Protein AF-0000000078835882 (afdb_homodimer)

Structure (mmCIF, N/CA/C/O backbone):
data_AF-0000000078835882-model_v1
#
loop_
_entity.id
_entity.type
_entity.pdbx_description
1 polymer 'Isocitrate dehydrogenase'
#
loop_
_atom_site.group_PDB
_atom_site.id
_atom_site.type_symbol
_atom_site.label_atom_id
_atom_site.label_alt_id
_atom_site.label_comp_id
_atom_site.label_asym_id
_atom_site.label_entity_id
_atom_site.label_seq_id
_atom_site.pdbx_PDB_ins_code
_atom_site.Cartn_x
_atom_site.Cartn_y
_atom_site.Cartn_z
_atom_site.occupancy
_atom_site.B_iso_or_equiv
_atom_site.auth_seq_id
_atom_site.auth_comp_id
_atom_site.auth_asym_id
_atom_site.auth_atom_id
_atom_site.pdbx_PDB_model_num
ATOM 1 N N . MET A 1 1 ? -1.63 -13.203 9.555 1 52.47 1 MET A N 1
ATOM 2 C CA . MET A 1 1 ? -0.764 -12.805 8.445 1 52.47 1 MET A CA 1
ATOM 3 C C . MET A 1 1 ? -0.908 -11.32 8.148 1 52.47 1 MET A C 1
ATOM 5 O O . MET A 1 1 ? -2.008 -10.766 8.227 1 52.47 1 MET A O 1
ATOM 9 N N . THR A 1 2 ? 0.326 -10.633 8.219 1 72.88 2 THR A N 1
ATOM 10 C CA . THR A 1 2 ? 0.411 -9.18 8.234 1 72.88 2 THR A CA 1
ATOM 11 C C . THR A 1 2 ? 0.876 -8.648 6.883 1 72.88 2 THR A C 1
ATOM 13 O O . THR A 1 2 ? 1.414 -9.406 6.066 1 72.88 2 THR A O 1
ATOM 16 N N . LEU A 1 3 ? 0.416 -7.598 6.473 1 88.12 3 LEU A N 1
ATOM 17 C CA . LEU A 1 3 ? 1.02 -6.875 5.359 1 88.12 3 LEU A CA 1
ATOM 18 C C . LEU A 1 3 ? 2.541 -6.895 5.457 1 88.12 3 LEU A C 1
ATOM 20 O O . LEU A 1 3 ? 3.098 -6.742 6.547 1 88.12 3 LEU A O 1
ATOM 24 N N . GLY A 1 4 ? 3.229 -7.312 4.379 1 93.12 4 GLY A N 1
ATOM 25 C CA . GLY A 1 4 ? 4.684 -7.273 4.344 1 93.12 4 GLY A CA 1
ATOM 26 C C . GLY A 1 4 ? 5.238 -5.871 4.203 1 93.12 4 GLY A C 1
ATOM 27 O O . GLY A 1 4 ? 5.477 -5.188 5.203 1 93.12 4 GLY A O 1
ATOM 28 N N . TYR A 1 5 ? 5.449 -5.43 2.99 1 95.06 5 TYR A N 1
ATOM 29 C CA . TYR A 1 5 ? 5.91 -4.078 2.686 1 95.06 5 TYR A CA 1
ATOM 30 C C . TYR A 1 5 ? 5.203 -3.527 1.452 1 95.06 5 TYR A C 1
ATOM 32 O O . TYR A 1 5 ? 4.547 -4.273 0.723 1 95.06 5 TYR A O 1
ATOM 40 N N . VAL A 1 6 ? 5.293 -2.205 1.328 1 97.69 6 VAL A N 1
ATOM 41 C CA . VAL A 1 6 ? 4.75 -1.49 0.178 1 97.69 6 VAL A CA 1
ATOM 42 C C . VAL A 1 6 ? 5.871 -0.742 -0.541 1 97.69 6 VAL A C 1
ATOM 44 O O . VAL A 1 6 ? 6.824 -0.285 0.091 1 97.69 6 VAL A O 1
ATOM 47 N N . THR A 1 7 ? 5.715 -0.656 -1.825 1 98.31 7 THR A N 1
ATOM 48 C CA . THR A 1 7 ? 6.621 0.241 -2.537 1 98.31 7 THR A CA 1
ATOM 49 C C . THR A 1 7 ? 5.844 1.36 -3.223 1 98.31 7 THR A C 1
ATOM 51 O O . THR A 1 7 ? 4.684 1.177 -3.604 1 98.31 7 THR A O 1
ATOM 54 N N . LEU A 1 8 ? 6.441 2.467 -3.35 1 98.75 8 LEU A N 1
ATOM 55 C CA . LEU A 1 8 ? 6 3.588 -4.172 1 98.75 8 LEU A CA 1
ATOM 56 C C . LEU A 1 8 ? 7.082 3.99 -5.168 1 98.75 8 LEU A C 1
ATOM 58 O O . LEU A 1 8 ? 8.258 4.059 -4.816 1 98.75 8 LEU A O 1
ATOM 62 N N . GLY A 1 9 ? 6.621 4.246 -6.383 1 98.56 9 GLY A N 1
ATOM 63 C CA . GLY A 1 9 ? 7.555 4.684 -7.402 1 98.56 9 GLY A CA 1
ATOM 64 C C . GLY A 1 9 ? 7.969 6.137 -7.25 1 98.56 9 GLY A C 1
ATOM 65 O O . GLY A 1 9 ? 7.148 6.988 -6.902 1 98.56 9 GLY A O 1
ATOM 66 N N . ALA A 1 10 ? 9.203 6.426 -7.527 1 98.44 10 ALA A N 1
ATOM 67 C CA . ALA A 1 10 ? 9.75 7.777 -7.562 1 98.44 10 ALA A CA 1
ATOM 68 C C . ALA A 1 10 ? 10.711 7.949 -8.734 1 98.44 10 ALA A C 1
ATOM 70 O O . ALA A 1 10 ? 11.258 6.969 -9.242 1 98.44 10 ALA A O 1
ATOM 71 N N . HIS A 1 11 ? 10.891 9.203 -9.156 1 97.88 11 HIS A N 1
ATOM 72 C CA . HIS A 1 11 ? 11.859 9.484 -10.211 1 97.88 11 HIS A CA 1
ATOM 73 C C . HIS A 1 11 ? 13.281 9.203 -9.742 1 97.88 11 HIS A C 1
ATOM 75 O O . HIS A 1 11 ? 14.086 8.633 -10.484 1 97.88 11 HIS A O 1
ATOM 81 N N . ASP A 1 12 ? 13.586 9.633 -8.578 1 97.75 12 ASP A N 1
ATOM 82 C CA . ASP A 1 12 ? 14.852 9.422 -7.879 1 97.75 12 ASP A CA 1
ATOM 83 C C . ASP A 1 12 ? 14.625 9.195 -6.387 1 97.75 12 ASP A C 1
ATOM 85 O O . ASP A 1 12 ? 14.219 10.117 -5.672 1 97.75 12 ASP A O 1
ATOM 89 N N . PRO A 1 13 ? 14.953 7.988 -5.906 1 98.12 13 PRO A N 1
ATOM 90 C CA . PRO A 1 13 ? 14.68 7.68 -4.5 1 98.12 13 PRO A CA 1
ATOM 91 C C . PRO A 1 13 ? 15.406 8.617 -3.537 1 98.12 13 PRO A C 1
ATOM 93 O O . PRO A 1 13 ? 14.852 9 -2.506 1 98.12 13 PRO A O 1
ATOM 96 N N . GLU A 1 14 ? 16.562 8.992 -3.84 1 97.88 14 GLU A N 1
ATOM 97 C CA . GLU A 1 14 ? 17.312 9.891 -2.951 1 97.88 14 GLU A CA 1
ATOM 98 C C . GLU A 1 14 ? 16.703 11.289 -2.953 1 97.88 14 GLU A C 1
ATOM 100 O O . GLU A 1 14 ? 16.594 11.93 -1.903 1 97.88 14 GLU A O 1
ATOM 105 N N . GLU A 1 15 ? 16.328 11.742 -4.105 1 98 15 GLU A N 1
ATOM 106 C CA . GLU A 1 15 ? 15.656 13.039 -4.164 1 98 15 GLU A CA 1
ATOM 107 C C . GLU A 1 15 ? 14.336 13.016 -3.41 1 98 15 GLU A C 1
ATOM 109 O O . GLU A 1 15 ? 13.945 14.008 -2.793 1 98 15 GLU A O 1
ATOM 114 N N . ALA A 1 16 ? 13.68 11.891 -3.477 1 98.5 16 ALA A N 1
ATOM 115 C CA . ALA A 1 16 ? 12.383 11.727 -2.834 1 98.5 16 ALA A CA 1
ATOM 116 C C . ALA A 1 16 ? 12.5 11.852 -1.318 1 98.5 16 ALA A C 1
ATOM 118 O O . ALA A 1 16 ? 11.508 12.117 -0.632 1 98.5 16 ALA A O 1
ATOM 119 N N . THR A 1 17 ? 13.664 11.688 -0.735 1 98.5 17 THR A N 1
ATOM 120 C CA . THR A 1 17 ? 13.844 11.75 0.711 1 98.5 17 THR A CA 1
ATOM 121 C C . THR A 1 17 ? 13.547 13.156 1.229 1 98.5 17 THR A C 1
ATOM 123 O O . THR A 1 17 ? 13.203 13.336 2.4 1 98.5 17 THR A O 1
ATOM 126 N N . LYS A 1 18 ? 13.68 14.164 0.363 1 98.62 18 LYS A N 1
ATOM 127 C CA . LYS A 1 18 ? 13.359 15.539 0.751 1 98.62 18 LYS A CA 1
ATOM 128 C C . LYS A 1 18 ? 11.914 15.641 1.244 1 98.62 18 LYS A C 1
ATOM 130 O O . LYS A 1 18 ? 11.625 16.406 2.172 1 98.62 18 LYS A O 1
ATOM 135 N N . PHE A 1 19 ? 11.086 14.898 0.66 1 98.88 19 PHE A N 1
ATOM 136 C CA . PHE A 1 19 ? 9.68 14.852 1.053 1 98.88 19 PHE A CA 1
ATOM 137 C C . PHE A 1 19 ? 9.469 13.844 2.174 1 98.88 19 PHE A C 1
ATOM 139 O O . PHE A 1 19 ? 8.844 14.156 3.191 1 98.88 19 PHE A O 1
ATOM 146 N N . PHE A 1 20 ? 9.984 12.633 2.062 1 98.81 20 PHE A N 1
ATOM 147 C CA . PHE A 1 20 ? 9.594 11.516 2.914 1 98.81 20 PHE A CA 1
ATOM 148 C C . PHE A 1 20 ? 10.266 11.617 4.281 1 98.81 20 PHE A C 1
ATOM 150 O O . PHE A 1 20 ? 9.68 11.242 5.297 1 98.81 20 PHE A O 1
ATOM 157 N N . ASP A 1 21 ? 11.508 12.141 4.324 1 98.62 21 ASP A N 1
ATOM 158 C CA . ASP A 1 21 ? 12.219 12.195 5.602 1 98.62 21 ASP A CA 1
ATOM 159 C C . ASP A 1 21 ? 11.445 13.031 6.621 1 98.62 21 ASP A C 1
ATOM 161 O O . ASP A 1 21 ? 11.117 12.547 7.707 1 98.62 21 ASP A O 1
ATOM 165 N N . PRO A 1 22 ? 11.125 14.258 6.289 1 98.81 22 PRO A N 1
ATOM 166 C CA . PRO A 1 22 ? 10.406 15.039 7.301 1 98.81 22 PRO A CA 1
ATOM 167 C C . PRO A 1 22 ? 8.977 14.539 7.52 1 98.81 22 PRO A C 1
ATOM 169 O O . PRO A 1 22 ? 8.477 14.562 8.648 1 98.81 22 PRO A O 1
ATOM 172 N N . THR A 1 23 ? 8.266 14.156 6.461 1 98.62 23 THR A N 1
ATOM 173 C CA . THR A 1 23 ? 6.875 13.742 6.551 1 98.62 23 THR A CA 1
ATOM 174 C C . THR A 1 23 ? 6.738 12.492 7.414 1 98.62 23 THR A C 1
ATOM 176 O O . THR A 1 23 ? 5.98 12.484 8.391 1 98.62 23 THR A O 1
ATOM 179 N N . LEU A 1 24 ? 7.5 11.461 7.105 1 98.25 24 LEU A N 1
ATOM 180 C CA . LEU A 1 24 ? 7.414 10.203 7.844 1 98.25 24 LEU A CA 1
ATOM 181 C C . LEU A 1 24 ? 8.172 10.297 9.164 1 98.25 24 LEU A C 1
ATOM 183 O O . LEU A 1 24 ? 7.848 9.586 10.125 1 98.25 24 LEU A O 1
ATOM 187 N N . GLY A 1 25 ? 9.188 11.133 9.164 1 97.81 25 GLY A N 1
ATOM 188 C CA . GLY A 1 25 ? 9.836 11.422 10.438 1 97.81 25 GLY A CA 1
ATOM 189 C C . GLY A 1 25 ? 8.867 11.906 11.5 1 97.81 25 GLY A C 1
ATOM 190 O O . GLY A 1 25 ? 8.969 11.508 12.664 1 97.81 25 GLY A O 1
ATOM 191 N N . ALA A 1 26 ? 7.977 12.758 11.102 1 97.88 26 ALA A N 1
ATOM 192 C CA . ALA A 1 26 ? 6.961 13.281 12.016 1 97.88 26 ALA A CA 1
ATOM 193 C C . ALA A 1 26 ? 6.086 12.156 12.562 1 97.88 26 ALA A C 1
ATOM 195 O O . ALA A 1 26 ? 5.484 12.297 13.633 1 97.88 26 ALA A O 1
ATOM 196 N N . LEU A 1 27 ? 6.059 11.086 11.875 1 97.12 27 LEU A N 1
ATOM 197 C CA . LEU A 1 27 ? 5.238 9.953 12.273 1 97.12 27 LEU A CA 1
ATOM 198 C C . LEU A 1 27 ? 6.078 8.898 12.984 1 97.12 27 LEU A C 1
ATOM 200 O O . LEU A 1 27 ? 5.582 7.816 13.305 1 97.12 27 LEU A O 1
ATOM 204 N N . GLY A 1 28 ? 7.352 9.117 13.117 1 96.19 28 GLY A N 1
ATOM 205 C CA . GLY A 1 28 ? 8.211 8.227 13.883 1 96.19 28 GLY A CA 1
ATOM 206 C C . GLY A 1 28 ? 8.938 7.211 13.031 1 96.19 28 GLY A C 1
ATOM 207 O O . GLY A 1 28 ? 9.375 6.168 13.523 1 96.19 28 GLY A O 1
ATOM 208 N N . TYR A 1 29 ? 9.031 7.473 11.742 1 97.12 29 TYR A N 1
ATOM 209 C CA . TYR A 1 29 ? 9.711 6.562 10.828 1 97.12 29 TYR A CA 1
ATOM 210 C C . TYR A 1 29 ? 11.117 7.051 10.523 1 97.12 29 TYR A C 1
ATOM 212 O O . TYR A 1 29 ? 11.391 8.25 10.578 1 97.12 29 TYR A O 1
ATOM 220 N N . GLU A 1 30 ? 11.914 6.055 10.18 1 96.81 30 GLU A N 1
ATOM 221 C CA . GLU A 1 30 ? 13.297 6.352 9.82 1 96.81 30 GLU A CA 1
ATOM 222 C C . GLU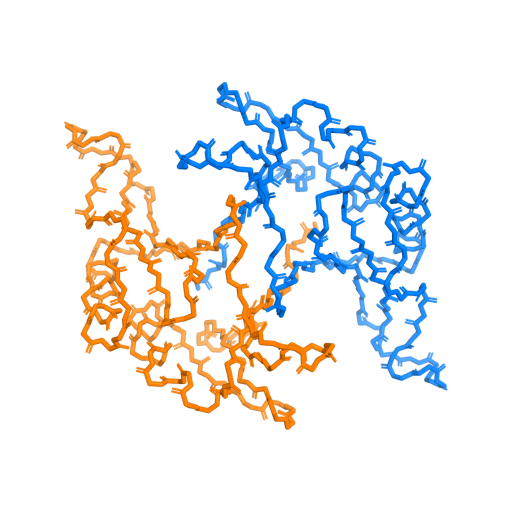 A 1 30 ? 13.688 5.668 8.516 1 96.81 30 GLU A C 1
ATOM 224 O O . GLU A 1 30 ? 13.164 4.602 8.188 1 96.81 30 GLU A O 1
ATOM 229 N N . ALA A 1 31 ? 14.656 6.262 7.855 1 97.25 31 ALA A N 1
ATOM 230 C CA . ALA A 1 31 ? 15.102 5.758 6.562 1 97.25 31 ALA A CA 1
ATOM 231 C C . ALA A 1 31 ? 16.281 4.793 6.73 1 97.25 31 ALA A C 1
ATOM 233 O O . ALA A 1 31 ? 17.062 4.922 7.668 1 97.25 31 ALA A O 1
ATOM 234 N N . SER A 1 32 ? 16.297 3.867 5.875 1 97 32 SER A N 1
ATOM 235 C CA . SER A 1 32 ? 17.453 3 5.676 1 97 32 SER A CA 1
ATOM 236 C C . SER A 1 32 ? 17.719 2.75 4.195 1 97 32 SER A C 1
ATOM 238 O O . SER A 1 32 ? 16.875 3.076 3.352 1 97 32 SER A O 1
ATOM 240 N N . ARG A 1 33 ? 18.953 2.303 3.869 1 95.69 33 ARG A N 1
ATOM 241 C CA . ARG A 1 33 ? 19.344 1.977 2.502 1 95.69 33 ARG A CA 1
ATOM 242 C C . ARG A 1 33 ? 19.938 0.573 2.42 1 95.69 33 ARG A C 1
ATOM 244 O O . ARG A 1 33 ? 21.125 0.41 2.148 1 95.69 33 ARG A O 1
ATOM 251 N N . PRO A 1 34 ? 19.062 -0.366 2.492 1 89.19 34 PRO A N 1
ATOM 252 C CA . PRO A 1 34 ? 19.594 -1.729 2.516 1 89.19 34 PRO A CA 1
ATOM 253 C C . PRO A 1 34 ? 20.047 -2.207 1.138 1 89.19 34 PRO A C 1
ATOM 255 O O . PRO A 1 34 ? 20.828 -3.16 1.037 1 89.19 34 PRO A O 1
ATOM 258 N N . PHE A 1 35 ? 19.547 -1.642 0.009 1 86.12 35 PHE A N 1
ATOM 259 C CA . PHE A 1 35 ? 19.906 -1.968 -1.368 1 86.12 35 PHE A CA 1
ATOM 260 C C . PHE A 1 35 ? 20.172 -0.701 -2.174 1 86.12 35 PHE A C 1
ATOM 262 O O . PHE A 1 35 ? 19.578 0.345 -1.91 1 86.12 35 PHE A O 1
ATOM 269 N N . PRO A 1 36 ? 21.031 -0.92 -3.078 1 91.44 36 PRO A N 1
ATOM 270 C CA . PRO A 1 36 ? 21.25 0.252 -3.93 1 91.44 36 PRO A CA 1
ATOM 271 C C . PRO A 1 36 ? 19.984 0.69 -4.668 1 91.44 36 PRO A C 1
ATOM 273 O O . PRO A 1 36 ? 19.219 -0.153 -5.125 1 91.44 36 PRO A O 1
ATOM 276 N N . GLY A 1 37 ? 19.75 1.952 -4.691 1 94.75 37 GLY A N 1
ATOM 277 C CA . GLY A 1 37 ? 18.656 2.5 -5.492 1 94.75 37 GLY A CA 1
ATOM 278 C C . GLY A 1 37 ? 17.328 2.541 -4.758 1 94.75 37 GLY A C 1
ATOM 279 O O . GLY A 1 37 ? 16.328 2.979 -5.312 1 94.75 37 GLY A O 1
ATOM 280 N N . TRP A 1 38 ? 17.422 2.049 -3.516 1 96.69 38 TRP A N 1
ATOM 281 C CA . TRP A 1 38 ? 16.188 2.037 -2.723 1 96.69 38 TRP A CA 1
ATOM 282 C C . TRP A 1 38 ? 16.375 2.834 -1.435 1 96.69 38 TRP A C 1
ATOM 284 O O . TRP A 1 38 ? 17.453 2.838 -0.843 1 96.69 38 TRP A O 1
ATOM 294 N N . VAL A 1 39 ? 15.352 3.52 -1.07 1 98.31 39 VAL A N 1
ATOM 295 C CA . VAL A 1 39 ? 15.219 4.043 0.286 1 98.31 39 VAL A CA 1
ATOM 296 C C . VAL A 1 39 ? 14.031 3.385 0.983 1 98.31 39 VAL A C 1
ATOM 298 O O . VAL A 1 39 ? 12.914 3.408 0.469 1 98.31 39 VAL A O 1
ATOM 301 N N . MET A 1 40 ? 14.344 2.773 2.105 1 97.69 40 MET A N 1
ATOM 302 C CA . MET A 1 40 ? 13.289 2.088 2.85 1 97.69 40 MET A CA 1
ATOM 303 C C . MET A 1 40 ? 12.961 2.832 4.141 1 97.69 40 MET A C 1
ATOM 305 O O . MET A 1 40 ? 13.852 3.402 4.773 1 97.69 40 MET A O 1
ATOM 309 N N . TYR A 1 41 ? 11.695 2.805 4.531 1 97.75 41 TYR A N 1
ATOM 310 C CA . TYR A 1 41 ? 11.258 3.463 5.754 1 97.75 41 TYR A CA 1
ATOM 311 C C . TYR A 1 41 ? 10.578 2.473 6.691 1 97.75 41 TYR A C 1
ATOM 313 O O . TYR A 1 41 ? 9.82 1.609 6.25 1 97.75 41 TYR A O 1
ATOM 321 N N . GLY A 1 42 ? 10.898 2.527 7.957 1 96.38 42 GLY A N 1
ATOM 322 C CA . GLY A 1 42 ? 10.219 1.789 9.008 1 96.38 42 GLY A CA 1
ATOM 323 C C . GLY A 1 42 ? 10.211 2.52 10.344 1 96.38 42 GLY A C 1
ATOM 324 O O . GLY A 1 42 ? 10.953 3.482 10.531 1 96.38 42 GLY A O 1
ATOM 325 N N . PRO A 1 43 ? 9.219 2.057 11.18 1 94.31 43 PRO A N 1
ATOM 326 C CA . PRO A 1 43 ? 9.312 2.619 12.523 1 94.31 43 PRO A CA 1
ATOM 327 C C . PRO A 1 43 ? 10.68 2.402 13.164 1 94.31 43 PRO A C 1
ATOM 329 O O . PRO A 1 43 ? 11.359 1.424 12.852 1 94.31 43 PRO A O 1
ATOM 332 N N . LYS A 1 44 ? 11.008 3.348 14.008 1 88.19 44 LYS A N 1
ATOM 333 C CA . LYS A 1 44 ? 12.312 3.252 14.664 1 88.19 44 LYS A CA 1
ATOM 334 C C . LYS A 1 44 ? 12.484 1.896 15.344 1 88.19 44 LYS A C 1
ATOM 336 O O . LYS A 1 44 ? 11.625 1.467 16.109 1 88.19 44 LYS A O 1
ATOM 341 N N . GLY A 1 45 ? 13.562 1.249 15.039 1 86.62 45 GLY A N 1
ATOM 342 C CA . GLY A 1 45 ? 13.922 -0.012 15.664 1 86.62 45 GLY A CA 1
ATOM 343 C C . GLY A 1 45 ? 13.148 -1.194 15.117 1 86.62 45 GLY A C 1
ATOM 344 O O . GLY A 1 45 ? 13.211 -2.295 15.672 1 86.62 45 GLY A O 1
ATOM 345 N N . LYS A 1 46 ? 12.359 -1.03 14.086 1 90.62 46 LYS A N 1
ATOM 346 C CA . LYS A 1 46 ? 11.555 -2.094 13.492 1 90.62 46 LYS A CA 1
ATOM 347 C C . LYS A 1 46 ? 11.898 -2.281 12.016 1 90.62 46 LYS A C 1
ATOM 349 O O . LYS A 1 46 ? 12.68 -1.511 11.453 1 90.62 46 LYS A O 1
ATOM 354 N N . ASP A 1 47 ? 11.391 -3.322 11.461 1 88.62 47 ASP A N 1
ATOM 355 C CA . ASP A 1 47 ? 11.625 -3.6 10.047 1 88.62 47 ASP A CA 1
ATOM 356 C C . ASP A 1 47 ? 11.016 -2.506 9.172 1 88.62 47 ASP A C 1
ATOM 358 O O . ASP A 1 47 ? 9.953 -1.971 9.477 1 88.62 47 ASP A O 1
ATOM 362 N N . ALA A 1 48 ? 11.711 -2.268 8.078 1 92.62 48 ALA A N 1
ATOM 363 C CA . ALA A 1 48 ? 11.172 -1.328 7.094 1 92.62 48 ALA A CA 1
ATOM 364 C C . ALA A 1 48 ? 9.914 -1.883 6.434 1 92.62 48 ALA A C 1
ATOM 366 O O . ALA A 1 48 ? 9.828 -3.082 6.152 1 92.62 48 ALA A O 1
ATOM 367 N N . ILE A 1 49 ? 9 -0.909 6.074 1 94.75 49 ILE A N 1
ATOM 368 C CA . ILE A 1 49 ? 7.715 -1.382 5.562 1 94.75 49 ILE A CA 1
ATOM 369 C C . ILE A 1 49 ? 7.344 -0.601 4.305 1 94.75 49 ILE A C 1
ATOM 371 O O . ILE A 1 49 ? 6.352 -0.917 3.643 1 94.75 49 ILE A O 1
ATOM 375 N N . LEU A 1 50 ? 8.008 0.404 4.023 1 97.44 50 LEU A N 1
ATOM 376 C CA . LEU A 1 50 ? 7.789 1.19 2.814 1 97.44 50 LEU A CA 1
ATOM 377 C C . LEU A 1 50 ? 9.094 1.376 2.043 1 97.44 50 LEU A C 1
ATOM 379 O O . LEU A 1 50 ? 10.094 1.83 2.604 1 97.44 50 LEU A O 1
ATOM 383 N N . GLY A 1 51 ? 9.031 1.034 0.813 1 97.88 51 GLY A N 1
ATOM 384 C CA . GLY A 1 51 ? 10.172 1.255 -0.07 1 97.88 51 GLY A CA 1
ATOM 385 C C . GLY A 1 51 ? 9.891 2.281 -1.151 1 97.88 51 GLY A C 1
ATOM 386 O O . GLY A 1 51 ? 8.836 2.252 -1.789 1 97.88 51 GLY A O 1
ATOM 387 N N . ILE A 1 52 ? 10.805 3.191 -1.286 1 98.62 52 ILE A N 1
ATOM 388 C CA . ILE A 1 52 ? 10.805 4.152 -2.383 1 98.62 52 ILE A CA 1
ATOM 389 C C . ILE A 1 52 ? 11.828 3.736 -3.438 1 98.62 52 ILE A C 1
ATOM 391 O O . ILE A 1 52 ? 13 3.531 -3.123 1 98.62 52 ILE A O 1
ATOM 395 N N . CYS A 1 53 ? 11.359 3.639 -4.672 1 98.12 53 CYS A N 1
ATOM 396 C CA . CYS A 1 53 ? 12.227 3.098 -5.711 1 98.12 53 CYS A CA 1
ATOM 397 C C . CYS A 1 53 ? 11.836 3.627 -7.086 1 98.12 53 CYS A C 1
ATOM 399 O O . CYS A 1 53 ? 10.773 4.246 -7.234 1 98.12 53 CYS A O 1
ATOM 401 N N . LYS A 1 54 ? 12.758 3.416 -8.047 1 97.81 54 LYS A N 1
ATOM 402 C CA . LYS A 1 54 ? 12.359 3.607 -9.438 1 97.81 54 LYS A CA 1
ATOM 403 C C . LYS A 1 54 ? 11.5 2.449 -9.93 1 97.81 54 LYS A C 1
ATOM 405 O O . LYS A 1 54 ? 11.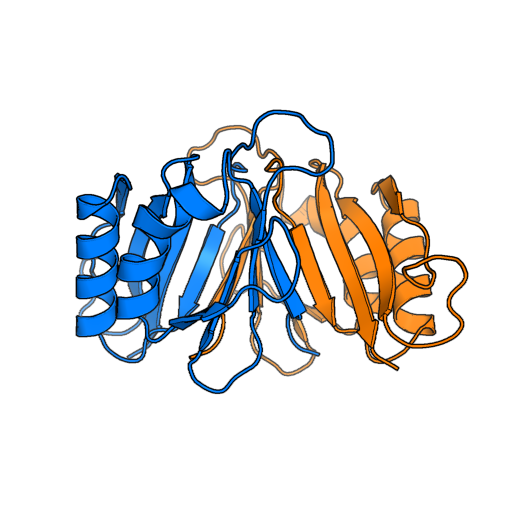703 1.301 -9.531 1 97.81 54 LYS A O 1
ATOM 410 N N . PRO A 1 55 ? 10.539 2.781 -10.883 1 98.19 55 PRO A N 1
ATOM 411 C CA . PRO A 1 55 ? 9.75 1.674 -11.43 1 98.19 55 PRO A CA 1
ATOM 412 C C . PRO A 1 55 ? 10.609 0.613 -12.109 1 98.19 55 PRO A C 1
ATOM 414 O O . PRO A 1 55 ? 11.57 0.948 -12.812 1 98.19 55 PRO A O 1
ATOM 417 N N . TYR A 1 56 ? 10.203 -0.589 -11.961 1 95.56 56 TYR A N 1
ATOM 418 C CA . TYR A 1 56 ? 10.969 -1.728 -12.461 1 95.56 56 TYR A CA 1
ATOM 419 C C . TYR A 1 56 ? 11.023 -1.717 -13.984 1 95.56 56 TYR A C 1
ATOM 421 O O . TYR A 1 56 ? 12.023 -2.131 -14.578 1 95.56 56 TYR A O 1
ATOM 429 N N . ASP A 1 57 ? 9.992 -1.171 -14.586 1 96.88 57 ASP A N 1
ATOM 430 C CA . ASP A 1 57 ? 9.883 -1.258 -16.031 1 96.88 57 ASP A CA 1
ATOM 431 C C . ASP A 1 57 ? 10.609 -0.099 -16.719 1 96.88 57 ASP A C 1
ATOM 433 O O . ASP A 1 57 ? 10.586 0.027 -17.938 1 96.88 57 ASP A O 1
ATOM 437 N N . GLY A 1 58 ? 11.18 0.752 -15.953 1 97.25 58 GLY A N 1
ATOM 438 C CA . GLY A 1 58 ? 12 1.835 -16.469 1 97.25 58 GLY A CA 1
ATOM 439 C C . GLY A 1 58 ? 11.195 3.037 -16.922 1 97.25 58 GLY A C 1
ATOM 440 O O . GLY A 1 58 ? 11.758 4.059 -17.328 1 97.25 58 GLY A O 1
ATOM 441 N N . LYS A 1 59 ? 9.867 2.928 -16.891 1 98.31 59 LYS A N 1
ATOM 442 C CA . LYS A 1 59 ? 9.008 4.051 -17.266 1 98.31 59 LYS A CA 1
ATOM 443 C C . LYS A 1 59 ? 8.82 5.008 -16.094 1 98.31 59 LYS A C 1
ATOM 445 O O . LYS A 1 59 ? 9.281 4.738 -14.977 1 98.31 59 LYS A O 1
ATOM 450 N N . GLU A 1 60 ? 8.195 6.152 -16.312 1 98.44 60 GLU A N 1
ATOM 451 C CA . GLU A 1 60 ? 8.016 7.176 -15.281 1 98.44 60 GLU A CA 1
ATOM 452 C C . GLU A 1 60 ? 7.137 6.668 -14.148 1 98.44 60 GLU A C 1
ATOM 454 O O . GLU A 1 60 ? 6.16 5.949 -14.383 1 98.44 60 GLU A O 1
ATOM 459 N N . PRO A 1 61 ? 7.504 7.051 -12.93 1 98.69 61 PRO A N 1
ATOM 460 C CA . PRO A 1 61 ? 6.598 6.742 -11.82 1 98.69 61 PRO A CA 1
ATOM 461 C C . PRO A 1 61 ? 5.258 7.465 -11.93 1 98.69 61 PRO A C 1
ATOM 463 O O . PRO A 1 61 ? 5.191 8.555 -12.5 1 98.69 61 PRO A O 1
ATOM 466 N N . ARG A 1 62 ? 4.266 6.832 -11.398 1 98.44 62 ARG A N 1
ATOM 467 C CA . ARG A 1 62 ? 2.941 7.445 -11.414 1 98.44 62 ARG A CA 1
ATOM 468 C C . ARG A 1 62 ? 2.088 6.926 -10.258 1 98.44 62 ARG A C 1
ATOM 470 O O . ARG A 1 62 ? 2.17 5.75 -9.898 1 98.44 62 ARG A O 1
ATOM 477 N N . ALA A 1 63 ? 1.278 7.836 -9.797 1 98.62 63 ALA A N 1
ATOM 478 C CA . ALA A 1 63 ? 0.318 7.449 -8.766 1 98.62 63 ALA A CA 1
ATOM 479 C C . ALA A 1 63 ? -0.808 6.605 -9.359 1 98.62 63 ALA A C 1
ATOM 481 O O . ALA A 1 63 ? -1.222 6.824 -10.5 1 98.62 63 ALA A O 1
ATOM 482 N N . GLY A 1 64 ? -1.232 5.613 -8.555 1 98.62 64 GLY A N 1
ATOM 483 C CA . GLY A 1 64 ? -2.48 4.957 -8.906 1 98.62 64 GLY A CA 1
ATOM 484 C C . GLY A 1 64 ? -3.707 5.785 -8.57 1 98.62 64 GLY A C 1
ATOM 485 O O . GLY A 1 64 ? -3.637 6.703 -7.75 1 98.62 64 GLY A O 1
ATOM 486 N N . ASN A 1 65 ? -4.836 5.465 -9.242 1 98.75 65 ASN A N 1
ATOM 487 C CA . ASN A 1 65 ? -6.098 6.102 -8.891 1 98.75 65 ASN A CA 1
ATOM 488 C C . ASN A 1 65 ? -6.992 5.172 -8.078 1 98.75 65 ASN A C 1
ATOM 490 O O . ASN A 1 65 ? -7.395 4.113 -8.555 1 98.75 65 ASN A O 1
ATOM 494 N N . GLY A 1 66 ? -7.332 5.594 -6.898 1 98.5 66 GLY A N 1
ATOM 495 C CA . GLY A 1 66 ? -8 4.746 -5.926 1 98.5 66 GLY A CA 1
ATOM 496 C C . GLY A 1 66 ? -7.051 4.121 -4.922 1 98.5 66 GLY A C 1
ATOM 497 O O . GLY A 1 66 ? -7.484 3.475 -3.965 1 98.5 66 GLY A O 1
ATOM 498 N N . ASN A 1 67 ? -5.727 4.316 -5.148 1 98.81 67 ASN A N 1
ATOM 499 C CA . ASN A 1 67 ? -4.695 3.773 -4.273 1 98.81 67 ASN A CA 1
ATOM 500 C C . ASN A 1 67 ? -4.316 4.758 -3.172 1 98.81 67 ASN A C 1
ATOM 502 O O . ASN A 1 67 ? -4.199 5.961 -3.422 1 98.81 67 ASN A O 1
ATOM 506 N N . MET A 1 68 ? -4.164 4.238 -2.01 1 98.62 68 MET A N 1
ATOM 507 C CA . MET A 1 68 ? -3.764 5.051 -0.866 1 98.62 68 MET A CA 1
ATOM 508 C C . MET A 1 68 ? -3.033 4.207 0.173 1 98.62 68 MET A C 1
ATOM 510 O O . MET A 1 68 ? -3.428 3.072 0.445 1 98.62 68 MET A O 1
ATOM 514 N N . LEU A 1 69 ? -2.014 4.754 0.715 1 98.12 69 LEU A N 1
ATOM 515 C CA . LEU A 1 69 ? -1.291 4.172 1.841 1 98.12 69 LEU A CA 1
ATOM 516 C C . LEU A 1 69 ? -1.534 4.973 3.115 1 98.12 69 LEU A C 1
ATOM 518 O O . LEU A 1 69 ? -1.393 6.199 3.121 1 98.12 69 LEU A O 1
ATOM 522 N N . SER A 1 70 ? -1.853 4.293 4.188 1 97.5 70 SER A N 1
ATOM 523 C CA . SER A 1 70 ? -2.158 5.02 5.41 1 97.5 70 SER A CA 1
ATOM 524 C C . SER A 1 70 ? -1.221 4.617 6.543 1 97.5 70 SER A C 1
ATOM 526 O O . SER A 1 70 ? -0.815 3.457 6.641 1 97.5 70 SER A O 1
ATOM 528 N N . PHE A 1 71 ? -0.971 5.531 7.406 1 97.19 71 PHE A N 1
ATOM 529 C CA . PHE A 1 71 ? -0.147 5.336 8.594 1 97.19 71 PHE A CA 1
ATOM 530 C C . PHE A 1 71 ? -0.948 5.621 9.859 1 97.19 71 PHE A C 1
ATOM 532 O O . PHE A 1 71 ? -1.568 6.68 9.984 1 97.19 71 PHE A O 1
ATOM 539 N N . LEU A 1 72 ? -0.91 4.641 10.758 1 96.25 72 LEU A N 1
ATOM 540 C CA . LEU A 1 72 ? -1.546 4.863 12.055 1 96.25 72 LEU A CA 1
ATOM 541 C C . LEU A 1 72 ? -0.669 5.73 12.945 1 96.25 72 LEU A C 1
ATOM 543 O O . LEU A 1 72 ? 0.466 5.363 13.258 1 96.25 72 LEU A O 1
ATOM 547 N N . ALA A 1 73 ? -1.183 6.867 13.336 1 96.94 73 ALA A N 1
ATOM 548 C CA . ALA A 1 73 ? -0.46 7.797 14.195 1 96.94 73 ALA A CA 1
ATOM 549 C C . ALA A 1 73 ? -0.802 7.562 15.664 1 96.94 73 ALA A C 1
ATOM 551 O O . ALA A 1 73 ? -1.805 6.918 15.984 1 96.94 73 ALA A O 1
ATOM 552 N N . SER A 1 74 ? 0.051 8.102 16.594 1 95.94 74 SER A N 1
ATOM 553 C CA . SER A 1 74 ? -0.156 7.93 18.031 1 95.94 74 SER A CA 1
ATOM 554 C C . SER A 1 74 ? -0.823 9.156 18.641 1 95.94 74 SER A C 1
ATOM 556 O O . SER A 1 74 ? -1.23 9.141 19.797 1 95.94 74 SER A O 1
ATOM 558 N N . SER A 1 75 ? -0.915 10.25 17.906 1 97.31 75 SER A N 1
ATOM 559 C CA . SER A 1 75 ? -1.526 11.477 18.422 1 97.31 75 SER A CA 1
ATOM 560 C C . SER A 1 75 ? -1.976 12.383 17.281 1 97.31 75 SER A C 1
ATOM 562 O O . SER A 1 75 ? -1.502 12.25 16.141 1 97.31 75 SER A O 1
ATOM 564 N N . LYS A 1 76 ? -2.869 13.289 17.609 1 98.06 76 LYS A N 1
ATOM 565 C CA . LYS A 1 76 ? -3.311 14.297 16.641 1 98.06 76 LYS A CA 1
ATOM 566 C C . LYS A 1 76 ? -2.16 15.203 16.234 1 98.06 76 LYS A C 1
ATOM 568 O O . LYS A 1 76 ? -2.084 15.641 15.078 1 98.06 76 LYS A O 1
ATOM 573 N N . GLU A 1 77 ? -1.286 15.438 17.141 1 98.25 77 GLU A N 1
ATOM 574 C CA . GLU A 1 77 ? -0.137 16.297 16.891 1 98.25 77 GLU A CA 1
ATOM 575 C C . GLU A 1 77 ? 0.773 15.695 15.812 1 98.25 77 GLU A C 1
ATOM 577 O O . GLU A 1 77 ? 1.307 16.422 14.969 1 98.25 77 GLU A O 1
ATOM 582 N N . GLN A 1 78 ? 0.958 14.422 15.836 1 98 78 GLN A N 1
ATOM 583 C CA . GLN A 1 78 ? 1.764 13.758 14.82 1 98 78 GLN A CA 1
ATOM 584 C C . GLN A 1 78 ? 1.148 13.93 13.43 1 98 78 GLN A C 1
ATOM 586 O O . GLN A 1 78 ? 1.866 14.133 12.445 1 98 78 GLN A O 1
ATOM 591 N N . ILE A 1 79 ? -0.138 13.789 13.398 1 98.56 79 ILE A N 1
ATOM 592 C CA . ILE A 1 79 ? -0.856 13.906 12.133 1 98.56 79 ILE A CA 1
ATOM 593 C C . ILE A 1 79 ? -0.707 15.32 11.578 1 98.56 79 ILE A C 1
ATOM 595 O O . ILE A 1 79 ? -0.406 15.5 10.391 1 98.56 79 ILE A O 1
ATOM 599 N N . GLN A 1 80 ? -0.899 16.266 12.453 1 98.88 80 GLN A N 1
ATOM 600 C CA . GLN A 1 80 ? -0.755 17.672 12.055 1 98.88 80 GLN A CA 1
ATOM 601 C C . GLN A 1 80 ? 0.667 17.969 11.578 1 98.88 80 GLN A C 1
ATOM 603 O O . GLN A 1 80 ? 0.864 18.625 10.562 1 98.88 80 GLN A O 1
ATOM 608 N N . ALA A 1 81 ? 1.612 17.453 12.281 1 98.88 81 ALA A N 1
ATOM 609 C CA . ALA A 1 81 ? 3.016 17.672 11.938 1 98.88 81 ALA A CA 1
ATOM 610 C C . ALA A 1 81 ? 3.357 17.016 10.594 1 98.88 81 ALA A C 1
ATOM 612 O O . ALA A 1 81 ? 4.07 17.609 9.781 1 98.88 81 ALA A O 1
ATOM 613 N N . ALA A 1 82 ? 2.914 15.828 10.398 1 98.75 82 ALA A N 1
ATOM 614 C CA . ALA A 1 82 ? 3.178 15.125 9.148 1 98.75 82 ALA A CA 1
ATOM 615 C C . ALA A 1 82 ? 2.551 15.859 7.965 1 98.75 82 ALA A C 1
ATOM 617 O O . ALA A 1 82 ? 3.182 16.016 6.914 1 98.75 82 ALA A O 1
ATOM 618 N N . HIS A 1 83 ? 1.338 16.25 8.125 1 98.94 83 HIS A N 1
ATOM 619 C CA . HIS A 1 83 ? 0.646 17 7.078 1 98.94 83 HIS A CA 1
ATOM 620 C C . HIS A 1 83 ? 1.383 18.281 6.734 1 98.94 83 HIS A C 1
ATOM 622 O O . HIS A 1 83 ? 1.599 18.594 5.562 1 98.94 83 HIS A O 1
ATOM 628 N N . ALA A 1 84 ? 1.773 19.016 7.734 1 98.94 84 ALA A N 1
ATOM 629 C CA . ALA A 1 84 ? 2.508 20.266 7.531 1 98.94 84 ALA A CA 1
ATOM 630 C C . ALA A 1 84 ? 3.84 20 6.832 1 98.94 84 ALA A C 1
ATOM 632 O O . ALA A 1 84 ? 4.219 20.75 5.918 1 98.94 84 ALA A O 1
ATOM 633 N N . ALA A 1 85 ? 4.535 19.016 7.262 1 98.88 85 ALA A N 1
ATOM 634 C CA . ALA A 1 85 ? 5.809 18.656 6.648 1 98.88 85 ALA A CA 1
ATOM 635 C C . ALA A 1 85 ? 5.629 18.297 5.18 1 98.88 85 ALA A C 1
ATOM 637 O O . ALA A 1 85 ? 6.434 18.688 4.332 1 98.88 85 ALA A O 1
ATOM 638 N N . ALA A 1 86 ? 4.621 17.5 4.902 1 98.81 86 ALA A N 1
ATOM 639 C CA . ALA A 1 86 ? 4.336 17.109 3.527 1 98.81 86 ALA A CA 1
ATOM 640 C C . ALA A 1 86 ? 4.16 18.328 2.629 1 98.81 86 ALA A C 1
ATOM 642 O O . ALA A 1 86 ? 4.766 18.406 1.557 1 98.81 86 ALA A O 1
ATOM 643 N N . LEU A 1 87 ? 3.363 19.266 3.086 1 98.81 87 LEU A N 1
ATOM 644 C CA . LEU A 1 87 ? 3.072 20.438 2.287 1 98.81 87 LEU A CA 1
ATOM 645 C C . LEU A 1 87 ? 4.316 21.312 2.135 1 98.81 87 LEU A C 1
ATOM 647 O O . LEU A 1 87 ? 4.527 21.922 1.084 1 98.81 87 LEU A O 1
ATOM 651 N N . ALA A 1 88 ? 5.074 21.344 3.113 1 98.81 88 ALA A N 1
ATOM 652 C CA . ALA A 1 88 ? 6.266 22.188 3.123 1 98.81 88 ALA A CA 1
ATOM 653 C C . ALA A 1 88 ? 7.359 21.609 2.229 1 98.81 88 ALA A C 1
ATOM 655 O O . ALA A 1 88 ? 8.32 22.297 1.885 1 98.81 88 ALA A O 1
ATOM 656 N N . ASN A 1 89 ? 7.246 20.391 1.858 1 98.69 89 ASN A N 1
ATOM 657 C CA . ASN A 1 89 ? 8.352 19.734 1.177 1 98.69 89 ASN A CA 1
ATOM 658 C C . ASN A 1 89 ? 7.906 19.125 -0.154 1 98.69 89 ASN A C 1
ATOM 660 O O . ASN A 1 89 ? 8.352 18.031 -0.527 1 98.69 89 ASN A O 1
ATOM 664 N N . GLY A 1 90 ? 7.012 19.766 -0.787 1 98.31 90 GLY A N 1
ATOM 665 C CA . GLY A 1 90 ? 6.719 19.453 -2.178 1 98.31 90 GLY A CA 1
ATOM 666 C C . GLY A 1 90 ? 5.449 18.641 -2.352 1 98.31 90 GLY A C 1
ATOM 667 O O . GLY A 1 90 ? 5.035 18.359 -3.48 1 98.31 90 GLY A O 1
ATOM 668 N N . GLY A 1 91 ? 4.805 18.25 -1.242 1 98.75 91 GLY A N 1
ATOM 669 C CA . GLY A 1 91 ? 3.531 17.562 -1.335 1 98.75 91 GLY A CA 1
ATOM 670 C C . GLY A 1 91 ? 2.352 18.5 -1.486 1 98.75 91 GLY A C 1
ATOM 671 O O . GLY A 1 91 ? 2.523 19.719 -1.539 1 98.75 91 GLY A O 1
ATOM 672 N N . THR A 1 92 ? 1.187 17.875 -1.681 1 98.69 92 THR A N 1
ATOM 673 C CA . THR A 1 92 ? -0.038 18.656 -1.809 1 98.69 92 THR A CA 1
ATOM 674 C C . THR A 1 92 ? -1.097 18.172 -0.825 1 98.69 92 THR A C 1
ATOM 676 O O . THR A 1 92 ? -1.105 17 -0.446 1 98.69 92 THR A O 1
ATOM 679 N N . CYS A 1 93 ? -1.984 19.094 -0.436 1 98.75 93 CYS A N 1
ATOM 680 C CA . CYS A 1 93 ? -3.068 18.766 0.484 1 98.75 93 CYS A CA 1
ATOM 681 C C . CYS A 1 93 ? -4.195 18.047 -0.238 1 98.75 93 CYS A C 1
ATOM 683 O O . CYS A 1 93 ? -4.66 18.5 -1.286 1 98.75 93 CYS A O 1
ATOM 685 N N . GLU A 1 94 ? -4.609 16.969 0.317 1 98.25 94 GLU A N 1
ATOM 686 C CA . GLU A 1 94 ? -5.758 16.234 -0.183 1 98.25 94 GLU A CA 1
ATOM 687 C C . GLU A 1 94 ? -6.859 16.141 0.87 1 98.25 94 GLU A C 1
ATOM 689 O O . GLU A 1 94 ? -7.855 15.438 0.679 1 98.25 94 GLU A O 1
ATOM 694 N N . GLY A 1 95 ? -6.695 16.703 2.041 1 98.44 95 GLY A N 1
ATOM 695 C CA . GLY A 1 95 ? -7.582 16.75 3.191 1 98.44 95 GLY A CA 1
ATOM 696 C C . GLY A 1 95 ? -6.875 17.141 4.473 1 98.44 95 GLY A C 1
ATOM 697 O O . GLY A 1 95 ? -6.055 16.375 4.996 1 98.44 95 GLY A O 1
ATOM 698 N N . PRO A 1 96 ? -7.133 18.391 4.953 1 98.69 96 PRO A N 1
ATOM 699 C CA . PRO A 1 96 ? -6.422 18.859 6.145 1 98.69 96 PRO A CA 1
ATOM 700 C C . PRO A 1 96 ? -6.746 18.031 7.387 1 98.69 96 PRO A C 1
ATOM 702 O O . PRO A 1 96 ? -7.727 17.281 7.395 1 98.69 96 PRO A O 1
ATOM 705 N N . PRO A 1 97 ? -5.891 18.125 8.422 1 98.75 97 PRO A N 1
ATOM 706 C CA . PRO A 1 97 ? -6.16 17.391 9.664 1 98.75 97 PRO A CA 1
ATOM 707 C C . PRO A 1 97 ? -7.531 17.719 10.25 1 98.75 97 PRO A C 1
ATOM 709 O O . PRO A 1 97 ? -7.914 18.891 10.32 1 98.75 97 PRO A O 1
ATOM 712 N N . GLY A 1 98 ? -8.18 16.672 10.633 1 98.69 98 GLY A N 1
ATOM 713 C CA . GLY A 1 98 ? -9.5 16.828 11.234 1 98.69 98 GLY A CA 1
ATOM 714 C C . GLY A 1 98 ? -10.281 15.539 11.312 1 98.69 98 GLY A C 1
ATOM 715 O O . GLY A 1 98 ? -9.859 14.516 10.781 1 98.69 98 GLY A O 1
ATOM 716 N N . TYR A 1 99 ? -11.383 15.594 12.008 1 98.38 99 TYR A N 1
ATOM 717 C CA . TYR A 1 99 ? -12.25 14.422 12.133 1 98.38 99 TYR A CA 1
ATOM 718 C C . TYR A 1 99 ? -12.977 14.141 10.82 1 98.38 99 TYR A C 1
ATOM 720 O O . TYR A 1 99 ? -13.234 15.062 10.039 1 98.38 99 TYR A O 1
ATOM 728 N N . ARG A 1 100 ? -13.195 12.977 10.625 1 97.12 100 ARG A N 1
ATOM 729 C CA . ARG A 1 100 ? -14.078 12.516 9.562 1 97.12 100 ARG A CA 1
ATOM 730 C C . ARG A 1 100 ? -15.234 11.703 10.125 1 97.12 100 ARG A C 1
ATOM 732 O O . ARG A 1 100 ? -15.031 10.594 10.633 1 97.12 100 ARG A O 1
ATOM 739 N N . PRO A 1 101 ? -16.469 12.141 10.102 1 96.19 101 PRO A N 1
ATOM 740 C CA . PRO A 1 101 ? -16.906 13.375 9.445 1 96.19 101 PRO A CA 1
ATOM 741 C C . PRO A 1 101 ? -16.438 14.625 10.18 1 96.19 101 PRO A C 1
ATOM 743 O O . PRO A 1 101 ? -16.078 14.562 11.352 1 96.19 101 PRO A O 1
ATOM 746 N N . SER A 1 102 ? -16.578 15.766 9.43 1 96 102 SER A N 1
ATOM 747 C CA . SER A 1 102 ? -15.906 16.984 9.875 1 96 102 SER A CA 1
ATOM 748 C C . SER A 1 102 ? -16.578 17.547 11.125 1 96 102 SER A C 1
ATOM 750 O O . SER A 1 102 ? -15.977 18.344 11.859 1 96 102 SER A O 1
ATOM 752 N N . ASP A 1 103 ? -17.75 17.219 11.414 1 96.38 103 ASP A N 1
ATOM 753 C CA . ASP A 1 103 ? -18.484 17.766 12.562 1 96.38 103 ASP A CA 1
ATOM 754 C C . ASP A 1 103 ? -18.344 16.859 13.781 1 96.38 103 ASP A C 1
ATOM 756 O O . ASP A 1 103 ? -18.875 17.172 14.852 1 96.38 103 ASP A O 1
ATOM 760 N N . ALA A 1 104 ? -17.641 15.781 13.578 1 96.81 104 ALA A N 1
ATOM 761 C CA . ALA A 1 104 ? -17.406 14.883 14.703 1 96.81 104 ALA A CA 1
ATOM 762 C C . ALA A 1 104 ? -16.422 15.484 15.703 1 96.81 104 ALA A C 1
ATOM 764 O O . ALA A 1 104 ? -15.648 16.375 15.359 1 96.81 104 ALA A O 1
ATOM 765 N N . THR A 1 105 ? -16.531 15 16.969 1 95.94 105 THR A N 1
ATOM 766 C CA . THR A 1 105 ? -15.609 15.461 18 1 95.94 105 THR A CA 1
ATOM 767 C C . THR A 1 105 ? -14.789 14.305 18.562 1 95.94 105 THR A C 1
ATOM 769 O O . THR A 1 105 ? -13.977 14.484 19.469 1 95.94 105 THR A O 1
ATOM 772 N N . SER A 1 106 ? -15.07 13.094 18.125 1 96.56 106 SER A N 1
ATOM 773 C CA . SER A 1 106 ? -14.336 11.875 18.453 1 96.56 106 SER A CA 1
ATOM 774 C C . SER A 1 106 ? -14.391 10.867 17.312 1 96.56 106 SER A C 1
ATOM 776 O O . SER A 1 106 ? -15.125 11.062 16.344 1 96.56 106 SER A O 1
ATOM 778 N N . GLY A 1 107 ? -13.453 9.836 17.453 1 97 107 GLY A N 1
ATOM 779 C CA . GLY A 1 107 ? -13.477 8.789 16.438 1 97 107 GLY A CA 1
ATOM 780 C C . GLY A 1 107 ? -12.305 8.867 15.477 1 97 107 GLY A C 1
ATOM 781 O O . GLY A 1 107 ? -11.141 8.898 15.906 1 97 107 GLY A O 1
ATOM 782 N N . PHE A 1 108 ? -12.68 8.984 14.234 1 97.38 108 PHE A N 1
ATOM 783 C CA . PHE A 1 108 ? -11.688 8.914 13.164 1 97.38 108 PHE A CA 1
ATOM 784 C C . PHE A 1 108 ? -11.117 10.297 12.867 1 97.38 108 PHE A C 1
ATOM 786 O O . PHE A 1 108 ? -11.805 11.148 12.305 1 97.38 108 PHE A O 1
ATOM 793 N N . TYR A 1 109 ? -9.883 10.523 13.25 1 98.56 109 TYR A N 1
ATOM 794 C CA . TYR A 1 109 ? -9.125 11.742 12.977 1 98.56 109 TYR A CA 1
ATOM 795 C C . TYR A 1 109 ? -8.031 11.484 11.945 1 98.56 109 TYR A C 1
ATOM 797 O O . TYR A 1 109 ? -7.23 10.562 12.094 1 98.56 109 TYR A O 1
ATOM 805 N N . ALA A 1 110 ? -8.008 12.359 10.836 1 98.69 110 ALA A N 1
ATOM 806 C CA . ALA A 1 110 ? -7.086 12.008 9.758 1 98.69 110 ALA A CA 1
ATOM 807 C C . ALA A 1 110 ? -6.645 13.25 8.984 1 98.69 110 ALA A C 1
ATOM 809 O O . ALA A 1 110 ? -7.242 14.32 9.125 1 98.69 110 ALA A O 1
ATOM 810 N N . ALA A 1 111 ? -5.621 13.125 8.266 1 98.81 111 ALA A N 1
ATOM 811 C CA . ALA A 1 111 ? -5.18 14.031 7.203 1 98.81 111 ALA A CA 1
ATOM 812 C C . ALA A 1 111 ? -4.75 13.258 5.961 1 98.81 111 ALA A C 1
ATOM 814 O O . ALA A 1 111 ? -4.254 12.133 6.066 1 98.81 111 ALA A O 1
ATOM 815 N N . TYR A 1 112 ? -4.906 13.867 4.848 1 98.81 112 TYR A N 1
ATOM 816 C CA . TYR A 1 112 ? -4.582 13.281 3.551 1 98.81 112 TYR A CA 1
ATOM 817 C C . TYR A 1 112 ? -3.676 14.203 2.748 1 98.81 112 TYR A C 1
ATOM 819 O O . TYR A 1 112 ? -3.867 15.422 2.744 1 98.81 112 TYR A O 1
ATOM 827 N N . PHE A 1 113 ? -2.73 13.641 2.072 1 98.81 113 PHE A N 1
ATOM 828 C CA . PHE A 1 113 ? -1.788 14.414 1.275 1 98.81 113 PHE A CA 1
ATOM 829 C C . PHE A 1 113 ? -1.154 13.547 0.193 1 98.81 113 PHE A C 1
ATOM 831 O O . PHE A 1 113 ? -1.333 12.328 0.182 1 98.81 113 PHE A O 1
ATOM 838 N N . ARG A 1 114 ? -0.491 14.188 -0.775 1 98.75 114 ARG A N 1
ATOM 839 C CA . ARG A 1 114 ? 0.166 13.484 -1.873 1 98.75 114 ARG A CA 1
ATOM 840 C C . ARG A 1 114 ? 1.655 13.805 -1.914 1 98.75 114 ARG A C 1
ATOM 842 O O . ARG A 1 114 ? 2.059 14.938 -1.657 1 98.75 114 ARG A O 1
ATOM 849 N N . ASP A 1 115 ? 2.447 12.797 -2.227 1 98.75 115 ASP A N 1
ATOM 850 C CA . ASP A 1 115 ? 3.863 13.047 -2.475 1 98.75 115 ASP A CA 1
ATOM 851 C C . ASP A 1 115 ? 4.07 13.758 -3.812 1 98.75 115 ASP A C 1
ATOM 853 O O . ASP A 1 115 ? 3.109 13.992 -4.551 1 98.75 115 ASP A O 1
ATOM 857 N N . PRO A 1 116 ? 5.285 14.094 -4.172 1 98.25 116 PRO A N 1
ATOM 858 C CA . PRO A 1 116 ? 5.531 14.898 -5.375 1 98.25 116 PRO A CA 1
ATOM 859 C C . PRO A 1 116 ? 5.141 14.164 -6.66 1 98.25 116 PRO A C 1
ATOM 861 O O . PRO A 1 116 ? 4.863 14.805 -7.676 1 98.25 116 PRO A O 1
ATOM 864 N N . VAL A 1 117 ? 5.141 12.805 -6.707 1 98.38 117 VAL A N 1
ATOM 865 C CA . VAL A 1 117 ? 4.734 12 -7.852 1 98.38 117 VAL A CA 1
ATOM 866 C C . VAL A 1 117 ? 3.213 11.992 -7.965 1 98.38 117 VAL A C 1
ATOM 868 O O . VAL A 1 117 ? 2.666 11.789 -9.055 1 98.38 117 VAL A O 1
ATOM 871 N N . GLY A 1 118 ? 2.549 12.141 -6.816 1 98.5 118 GLY A N 1
ATOM 872 C CA . GLY A 1 118 ? 1.094 12.133 -6.793 1 98.5 118 GLY A CA 1
ATOM 873 C C . GLY A 1 118 ? 0.516 10.984 -5.984 1 98.5 118 GLY A C 1
ATOM 874 O O . GLY A 1 118 ? -0.705 10.836 -5.895 1 98.5 118 GLY A O 1
ATOM 875 N N . ASN A 1 119 ? 1.318 10.125 -5.418 1 98.75 119 ASN A N 1
ATOM 876 C CA . ASN A 1 119 ? 0.818 9.047 -4.566 1 98.75 119 ASN A CA 1
ATOM 877 C C . ASN A 1 119 ? 0.078 9.594 -3.35 1 98.75 119 ASN A C 1
ATOM 879 O O . ASN A 1 119 ? 0.579 10.492 -2.662 1 98.75 119 ASN A O 1
ATOM 883 N N . LYS A 1 120 ? -1.051 9.047 -3.094 1 98.75 120 LYS A N 1
ATOM 884 C CA . LYS A 1 120 ? -1.87 9.516 -1.979 1 98.75 120 LYS A CA 1
ATOM 885 C C . LYS A 1 120 ? -1.511 8.789 -0.688 1 98.75 120 LYS A C 1
ATOM 887 O O . LYS A 1 120 ? -1.356 7.566 -0.681 1 98.75 120 LYS A O 1
ATOM 892 N N . LEU A 1 121 ? -1.396 9.508 0.364 1 98.75 121 LEU A N 1
ATOM 893 C CA . LEU A 1 121 ? -1.099 9 1.698 1 98.75 121 LEU A CA 1
ATOM 894 C C . LEU A 1 121 ? -2.078 9.562 2.725 1 98.75 121 LEU A C 1
ATOM 896 O O . LEU A 1 121 ? -2.703 10.602 2.492 1 98.75 121 LEU A O 1
ATOM 900 N N . CYS A 1 122 ? -2.143 8.836 3.77 1 98.62 122 CYS A N 1
ATOM 901 C CA . CYS A 1 122 ? -3.018 9.211 4.875 1 98.62 122 CYS A CA 1
ATOM 902 C C . CYS A 1 122 ? -2.34 8.961 6.215 1 98.62 122 CYS A C 1
ATOM 904 O O . CYS A 1 122 ? -1.659 7.945 6.391 1 98.62 122 CYS A O 1
ATOM 906 N N . ALA A 1 123 ? -2.396 9.906 7.094 1 98.44 123 ALA A N 1
ATOM 907 C CA . ALA A 1 123 ? -2.141 9.672 8.516 1 98.44 123 ALA A CA 1
ATOM 908 C C . ALA A 1 123 ? -3.432 9.758 9.328 1 98.44 123 ALA A C 1
ATOM 910 O O . ALA A 1 123 ? -4.23 10.68 9.133 1 98.44 123 ALA A O 1
ATOM 911 N N . PHE A 1 124 ? -3.588 8.789 10.227 1 98.31 124 PHE A N 1
ATOM 912 C CA . PHE A 1 124 ? -4.867 8.789 10.93 1 98.31 124 PHE A CA 1
ATOM 913 C C . PHE A 1 124 ? -4.723 8.188 12.32 1 98.31 124 PHE A C 1
ATOM 915 O O . PHE A 1 124 ? -3.699 7.574 12.633 1 98.31 124 PHE A O 1
ATOM 922 N N . LEU A 1 125 ? -5.719 8.422 13.172 1 97.31 125 LEU A N 1
ATOM 923 C CA . LEU A 1 125 ? -5.887 7.699 14.43 1 97.31 125 LEU A CA 1
ATOM 924 C C . LEU A 1 125 ? -7.363 7.566 14.789 1 97.31 125 LEU A C 1
ATOM 926 O O . LEU A 1 125 ? -8.211 8.25 14.211 1 97.31 125 LEU A O 1
ATOM 930 N N . MET A 1 126 ? -7.613 6.598 15.625 1 94.81 126 MET A N 1
ATOM 931 C CA . MET A 1 126 ? -8.938 6.41 16.203 1 94.81 126 MET A CA 1
ATOM 932 C C . MET A 1 126 ? -8.938 6.773 17.688 1 94.81 126 MET A C 1
ATOM 934 O O . MET A 1 126 ? -8.117 6.262 18.453 1 94.81 126 MET A O 1
ATOM 938 N N . ASP A 1 127 ? -9.727 7.773 18.156 1 91.69 127 ASP A N 1
ATOM 939 C CA . ASP A 1 127 ? -9.766 8.078 19.594 1 91.69 127 ASP A CA 1
ATOM 940 C C . ASP A 1 127 ? -11.141 7.777 20.172 1 91.69 127 ASP A C 1
ATOM 942 O O . ASP A 1 127 ? -12.109 7.609 19.438 1 91.69 127 ASP A O 1
ATOM 946 N N . MET B 1 1 ? 5.02 2.174 15.438 1 51.91 1 MET B N 1
ATOM 947 C CA . MET B 1 1 ? 3.965 2.635 14.539 1 51.91 1 MET B CA 1
ATOM 948 C C . MET B 1 1 ? 3.936 1.803 13.266 1 51.91 1 MET B C 1
ATOM 950 O O . MET B 1 1 ? 4.984 1.427 12.734 1 51.91 1 MET B O 1
ATOM 954 N N . THR B 1 2 ? 2.678 1.237 13.031 1 73.25 2 THR B N 1
ATOM 955 C CA . THR B 1 2 ? 2.486 0.2 12.023 1 73.25 2 THR B CA 1
ATOM 956 C C . THR B 1 2 ? 1.693 0.737 10.836 1 73.25 2 THR B C 1
ATOM 958 O O . THR B 1 2 ? 1.032 1.772 10.945 1 73.25 2 THR B O 1
ATOM 961 N N . LEU B 1 3 ? 1.979 0.339 9.711 1 88 3 LEU B N 1
ATOM 962 C CA . LEU B 1 3 ? 1.094 0.573 8.57 1 88 3 LEU B CA 1
ATOM 963 C C . LEU B 1 3 ? -0.364 0.359 8.969 1 88 3 LEU B C 1
ATOM 965 O O . LEU B 1 3 ? -0.681 -0.578 9.703 1 88 3 LEU B O 1
ATOM 969 N N . GLY B 1 4 ? -1.218 1.357 8.695 1 93.12 4 GLY B N 1
ATOM 970 C CA . GLY B 1 4 ? -2.643 1.21 8.945 1 93.12 4 GLY B CA 1
ATOM 971 C C . GLY B 1 4 ? -3.334 0.302 7.941 1 93.12 4 GLY B C 1
ATOM 972 O O . GLY B 1 4 ? -3.385 -0.915 8.133 1 93.12 4 GLY B O 1
ATOM 973 N N . TYR B 1 5 ? -3.871 0.872 6.895 1 95.12 5 TYR B N 1
ATOM 974 C CA . TYR B 1 5 ? -4.504 0.128 5.812 1 95.12 5 TYR B CA 1
ATOM 975 C C . TYR B 1 5 ? -4.121 0.711 4.457 1 95.12 5 TYR B C 1
ATOM 977 O O . TYR B 1 5 ? -3.568 1.812 4.379 1 95.12 5 TYR B O 1
ATOM 985 N N . VAL B 1 6 ? -4.34 -0.107 3.43 1 97.69 6 VAL B N 1
ATOM 986 C CA . VAL B 1 6 ? -4.113 0.288 2.043 1 97.69 6 VAL B CA 1
ATOM 987 C C . VAL B 1 6 ? -5.418 0.192 1.258 1 97.69 6 VAL B C 1
ATOM 989 O O . VAL B 1 6 ? -6.258 -0.667 1.539 1 97.69 6 VAL B O 1
ATOM 992 N N . THR B 1 7 ? -5.539 1.083 0.321 1 98.31 7 THR B N 1
ATOM 993 C CA . THR B 1 7 ? -6.648 0.901 -0.609 1 98.31 7 THR B CA 1
ATOM 994 C C . THR B 1 7 ? -6.133 0.698 -2.031 1 98.31 7 THR B C 1
ATOM 996 O O . THR B 1 7 ? -5.07 1.206 -2.391 1 98.31 7 THR B O 1
ATOM 999 N N . LEU B 1 8 ? -6.844 -0.03 -2.791 1 98.75 8 LEU B N 1
ATOM 1000 C CA . LEU B 1 8 ? -6.688 -0.165 -4.234 1 98.75 8 LEU B CA 1
ATOM 1001 C C . LEU B 1 8 ? -7.984 0.187 -4.957 1 98.75 8 LEU B C 1
ATOM 1003 O O . LEU B 1 8 ? -9.07 -0.217 -4.531 1 98.75 8 LEU B O 1
ATOM 1007 N N . GLY B 1 9 ? -7.805 0.93 -6.039 1 98.5 9 GLY B N 1
ATOM 1008 C CA . GLY B 1 9 ? -8.969 1.288 -6.832 1 98.5 9 GLY B CA 1
ATOM 1009 C C . GLY B 1 9 ? -9.477 0.147 -7.695 1 98.5 9 GLY B C 1
ATOM 1010 O O . GLY B 1 9 ? -8.688 -0.614 -8.25 1 98.5 9 GLY B O 1
ATOM 1011 N N . ALA B 1 10 ? -10.766 0.055 -7.832 1 98.38 10 ALA B N 1
ATOM 1012 C CA . ALA B 1 10 ? -11.43 -0.894 -8.719 1 98.38 10 ALA B CA 1
ATOM 1013 C C . ALA B 1 10 ? -12.625 -0.247 -9.414 1 98.38 10 ALA B C 1
ATOM 1015 O O . ALA B 1 10 ? -13.172 0.745 -8.93 1 98.38 10 ALA B O 1
ATOM 1016 N N . HIS B 1 11 ? -13.008 -0.82 -10.555 1 97.88 11 HIS B N 1
ATOM 1017 C CA . HIS B 1 11 ? -14.195 -0.335 -11.25 1 97.88 11 HIS B CA 1
ATOM 1018 C C . HIS B 1 11 ? -15.453 -0.608 -10.438 1 97.88 11 HIS B C 1
ATOM 1020 O O . HIS B 1 11 ? -16.344 0.249 -10.344 1 97.88 11 HIS B O 1
ATOM 1026 N N . ASP B 1 12 ? -15.555 -1.781 -9.93 1 97.75 12 ASP B N 1
ATOM 1027 C CA . ASP B 1 12 ? -16.625 -2.25 -9.047 1 97.75 12 ASP B CA 1
ATOM 1028 C C . ASP B 1 12 ? -16.062 -3.16 -7.953 1 97.75 12 ASP B C 1
ATOM 1030 O O . ASP B 1 12 ? -15.609 -4.27 -8.234 1 97.75 12 ASP B O 1
ATOM 1034 N N . PRO B 1 13 ? -16.172 -2.717 -6.703 1 98.12 13 PRO B N 1
ATOM 1035 C CA . PRO B 1 13 ? -15.586 -3.496 -5.613 1 98.12 13 PRO B CA 1
ATOM 1036 C C . PRO B 1 13 ? -16.172 -4.898 -5.5 1 98.12 13 PRO B C 1
ATOM 1038 O O . PRO B 1 13 ? -15.453 -5.859 -5.219 1 98.12 13 PRO B O 1
ATOM 1041 N N . GLU B 1 14 ? -17.406 -5.035 -5.719 1 97.88 14 GLU B N 1
ATOM 1042 C CA . GLU B 1 14 ? -18.016 -6.359 -5.629 1 97.88 14 GLU B CA 1
ATOM 1043 C C . GLU B 1 14 ? -17.562 -7.262 -6.766 1 97.88 14 GLU B C 1
ATOM 1045 O O . GLU B 1 14 ? -17.297 -8.445 -6.559 1 97.88 14 GLU B O 1
ATOM 1050 N N . GLU B 1 15 ? -17.484 -6.703 -7.93 1 98 15 GLU B N 1
ATOM 1051 C CA . GLU B 1 15 ? -16.969 -7.488 -9.047 1 98 15 GLU B CA 1
ATOM 1052 C C . GLU B 1 15 ? -15.516 -7.895 -8.812 1 98 15 GLU B C 1
ATOM 1054 O O . GLU B 1 15 ? -15.094 -8.984 -9.203 1 98 15 GLU B O 1
ATOM 1059 N N . ALA B 1 16 ? -14.789 -7.023 -8.18 1 98.5 16 ALA B N 1
ATOM 1060 C CA . ALA B 1 16 ? -13.375 -7.258 -7.914 1 98.5 16 ALA B CA 1
ATOM 1061 C C . ALA B 1 16 ? -13.18 -8.453 -6.984 1 98.5 16 ALA B C 1
ATOM 1063 O O . ALA B 1 16 ? -12.102 -9.039 -6.93 1 98.5 16 ALA B O 1
ATOM 1064 N N . THR B 1 17 ? -14.172 -8.859 -6.23 1 98.56 17 THR B N 1
ATOM 1065 C CA . THR B 1 17 ? -14.055 -9.961 -5.285 1 98.56 17 THR B CA 1
ATOM 1066 C C . THR B 1 17 ? -13.789 -11.273 -6.02 1 98.56 17 THR B C 1
ATOM 1068 O O . THR B 1 17 ? -13.227 -12.211 -5.445 1 98.56 17 THR B O 1
ATOM 1071 N N . LYS B 1 18 ? -14.188 -11.359 -7.297 1 98.62 18 LYS B N 1
ATOM 1072 C CA . LYS B 1 18 ? -13.922 -12.555 -8.094 1 98.62 18 LYS B CA 1
ATOM 1073 C C . LYS B 1 18 ? -12.43 -12.852 -8.148 1 98.62 18 LYS B C 1
ATOM 1075 O O . LYS B 1 18 ? -12.023 -14.023 -8.141 1 98.62 18 LYS B O 1
ATOM 1080 N N . PHE B 1 19 ? -11.664 -11.844 -8.18 1 98.88 19 PHE B N 1
ATOM 1081 C CA . PHE B 1 19 ? -10.219 -11.969 -8.18 1 98.88 19 PHE B CA 1
ATOM 1082 C C . PHE B 1 19 ? -9.68 -12.07 -6.754 1 98.88 19 PHE B C 1
ATOM 1084 O O . PHE B 1 19 ? -8.891 -12.969 -6.445 1 98.88 19 PHE B O 1
ATOM 1091 N N . PHE B 1 20 ? -10.109 -11.219 -5.84 1 98.88 20 PHE B N 1
ATOM 1092 C CA . PHE B 1 20 ? -9.445 -11.039 -4.551 1 98.88 20 PHE B CA 1
ATOM 1093 C C . PHE B 1 20 ? -9.828 -12.156 -3.586 1 98.88 20 PHE B C 1
ATOM 1095 O O . PHE B 1 20 ? -9.008 -12.578 -2.77 1 98.88 20 PHE B O 1
ATOM 1102 N N . ASP B 1 21 ? -11.07 -12.656 -3.678 1 98.69 21 ASP B N 1
ATOM 1103 C CA . ASP B 1 21 ? -11.5 -13.68 -2.73 1 98.69 21 ASP B CA 1
ATOM 1104 C C . ASP B 1 21 ? -10.609 -14.922 -2.824 1 98.69 21 ASP B C 1
ATOM 1106 O O . ASP B 1 21 ? -10.023 -15.344 -1.828 1 98.69 21 ASP B O 1
ATOM 1110 N N . PRO B 1 22 ? -10.492 -15.492 -4 1 98.81 22 PRO B N 1
ATOM 1111 C CA . PRO B 1 22 ? -9.656 -16.688 -4.047 1 98.81 22 PRO B CA 1
ATOM 1112 C C . PRO B 1 22 ? -8.172 -16.375 -3.84 1 98.81 22 PRO B C 1
ATOM 1114 O O . PRO B 1 22 ? -7.457 -17.172 -3.219 1 98.81 22 PRO B O 1
ATOM 1117 N N . THR B 1 23 ? -7.664 -15.281 -4.41 1 98.62 23 THR B N 1
ATOM 1118 C CA . THR B 1 23 ? -6.246 -14.938 -4.344 1 98.62 23 THR B CA 1
ATOM 1119 C C . THR B 1 23 ? -5.816 -14.688 -2.9 1 98.62 23 THR B C 1
ATOM 1121 O O . THR B 1 23 ? -4.875 -15.32 -2.414 1 98.62 23 THR B O 1
ATOM 1124 N N . LEU B 1 24 ? -6.535 -13.828 -2.188 1 98.31 24 LEU B N 1
ATOM 1125 C CA . LEU B 1 24 ? -6.18 -13.5 -0.812 1 98.31 24 LEU B CA 1
ATOM 1126 C C . LEU B 1 24 ? -6.652 -14.586 0.148 1 98.31 24 LEU B C 1
ATOM 1128 O O . LEU B 1 24 ? -6.082 -14.758 1.227 1 98.31 24 LEU B O 1
ATOM 1132 N N . GLY B 1 25 ? -7.719 -15.25 -0.247 1 97.94 25 GLY B N 1
ATOM 1133 C CA . GLY B 1 25 ? -8.117 -16.422 0.518 1 97.94 25 GLY B CA 1
ATOM 1134 C C . GLY B 1 25 ? -7.004 -17.438 0.668 1 97.94 25 GLY B C 1
ATOM 1135 O O . GLY B 1 25 ? -6.824 -18.031 1.741 1 97.94 25 GLY B O 1
ATOM 1136 N N . ALA B 1 26 ? -6.293 -17.672 -0.4 1 97.94 26 ALA B N 1
ATOM 1137 C CA . ALA B 1 26 ? -5.168 -18.594 -0.382 1 97.94 26 ALA B CA 1
ATOM 1138 C C . ALA B 1 26 ? -4.102 -18.141 0.614 1 97.94 26 ALA B C 1
ATOM 1140 O O . ALA B 1 26 ? -3.305 -18.953 1.09 1 97.94 26 ALA B O 1
ATOM 1141 N N . LEU B 1 27 ? -4.121 -16.906 0.938 1 97.25 27 LEU B N 1
ATOM 1142 C CA . LEU B 1 27 ? -3.141 -16.344 1.86 1 97.25 27 LEU B CA 1
ATOM 1143 C C . LEU B 1 27 ? -3.727 -16.203 3.262 1 97.25 27 LEU B C 1
ATOM 1145 O O . LEU B 1 27 ? -3.088 -15.641 4.152 1 97.25 27 LEU B O 1
ATOM 1149 N N . GLY B 1 28 ? -4.953 -16.578 3.445 1 96.44 28 GLY B N 1
ATOM 1150 C CA . GLY B 1 28 ? -5.551 -16.594 4.77 1 96.44 28 GLY B CA 1
ATOM 1151 C C . GLY B 1 28 ? -6.348 -15.344 5.09 1 96.44 28 GLY B C 1
ATOM 1152 O O . GLY B 1 28 ? -6.578 -15.031 6.258 1 96.44 28 GLY B O 1
ATOM 1153 N N . TYR B 1 29 ? -6.719 -14.617 4.062 1 97.19 29 TYR B N 1
ATOM 1154 C CA . TYR B 1 29 ? -7.484 -13.391 4.258 1 97.19 29 TYR B CA 1
ATOM 1155 C C . TYR B 1 29 ? -8.969 -13.617 3.992 1 97.19 29 TYR B C 1
ATOM 1157 O O . TYR B 1 29 ? -9.336 -14.508 3.217 1 97.19 29 TYR B O 1
ATOM 1165 N N . GLU B 1 30 ? -9.719 -12.766 4.668 1 96.94 30 GLU B N 1
ATOM 1166 C CA . GLU B 1 30 ? -11.172 -12.828 4.504 1 96.94 30 GLU B CA 1
ATOM 1167 C C . GLU B 1 30 ? -11.75 -11.445 4.219 1 96.94 30 GLU B C 1
ATOM 1169 O O . GLU B 1 30 ? -11.211 -10.43 4.672 1 96.94 30 GLU B O 1
ATOM 1174 N N . ALA B 1 31 ? -12.867 -11.461 3.545 1 97.31 31 ALA B N 1
ATOM 1175 C CA . ALA B 1 31 ? -13.523 -10.211 3.156 1 97.31 31 ALA B CA 1
ATOM 1176 C C . ALA B 1 31 ? -14.547 -9.781 4.203 1 97.31 31 ALA B C 1
ATOM 1178 O O . ALA B 1 31 ? -15.141 -10.625 4.887 1 97.31 31 ALA B O 1
ATOM 1179 N N . SER B 1 32 ? -14.672 -8.531 4.324 1 97.06 32 SER B N 1
ATOM 1180 C CA . SER B 1 32 ? -15.758 -7.898 5.062 1 97.06 32 SER B CA 1
ATOM 1181 C C . SER B 1 32 ? -16.281 -6.676 4.32 1 97.06 32 SER B C 1
ATOM 1183 O O . SER B 1 32 ? -15.672 -6.215 3.355 1 97.06 32 SER B O 1
ATOM 1185 N N . ARG B 1 33 ? -17.516 -6.258 4.68 1 95.62 33 ARG B N 1
ATOM 1186 C CA . ARG B 1 33 ? -18.156 -5.078 4.098 1 95.62 33 ARG B CA 1
ATOM 1187 C C . ARG B 1 33 ? -18.609 -4.109 5.188 1 95.62 33 ARG B C 1
ATOM 1189 O O . ARG B 1 33 ? -19.812 -3.914 5.387 1 95.62 33 ARG B O 1
ATOM 1196 N N . PRO B 1 34 ? -17.656 -3.439 5.73 1 88.94 34 PRO B N 1
ATOM 1197 C CA . PRO B 1 34 ? -18.031 -2.576 6.852 1 88.94 34 PRO B CA 1
ATOM 1198 C C . PRO B 1 34 ? -18.734 -1.296 6.398 1 88.94 34 PRO B C 1
ATOM 1200 O O . PRO B 1 34 ? -19.422 -0.651 7.195 1 88.94 34 PRO B O 1
ATOM 1203 N N . PHE B 1 35 ? -18.547 -0.794 5.148 1 85.88 35 PHE B N 1
ATOM 1204 C CA . PHE B 1 35 ? -19.172 0.389 4.562 1 85.88 35 PHE B CA 1
ATOM 1205 C C . PHE B 1 35 ? -19.688 0.091 3.164 1 85.88 35 PHE B C 1
ATOM 1207 O O . PHE B 1 35 ? -19.141 -0.749 2.453 1 85.88 35 PHE B O 1
ATOM 1214 N N . PRO B 1 36 ? -20.703 0.81 2.898 1 91.38 36 PRO B N 1
ATOM 1215 C CA . PRO B 1 36 ? -21.188 0.605 1.534 1 91.38 36 PRO B CA 1
ATOM 1216 C C . PRO B 1 36 ? -20.156 0.961 0.472 1 91.38 36 PRO B C 1
ATOM 1218 O O . PRO B 1 36 ? -19.422 1.939 0.627 1 91.38 36 PRO B O 1
ATOM 1221 N N . GLY B 1 37 ? -20.031 0.135 -0.512 1 94.69 37 GLY B N 1
ATOM 1222 C CA . GLY B 1 37 ? -19.203 0.446 -1.66 1 94.69 37 GLY B CA 1
ATOM 1223 C C . GLY B 1 37 ? -17.766 -0.001 -1.487 1 94.69 37 GLY B C 1
ATOM 1224 O O . GLY B 1 37 ? -16.938 0.189 -2.383 1 94.69 37 GLY B O 1
ATOM 1225 N N . TRP B 1 38 ? -17.531 -0.572 -0.308 1 96.62 38 TRP B N 1
ATOM 1226 C CA . TRP B 1 38 ? -16.172 -1.03 -0.041 1 96.62 38 TRP B CA 1
ATOM 1227 C C . TRP B 1 38 ? -16.156 -2.523 0.271 1 96.62 38 TRP B C 1
ATOM 1229 O O . TRP B 1 38 ? -17.078 -3.049 0.884 1 96.62 38 TRP B O 1
ATOM 1239 N N . VAL B 1 39 ? -15.156 -3.174 -0.196 1 98.31 39 VAL B N 1
ATOM 1240 C CA . VAL B 1 39 ? -14.797 -4.504 0.29 1 98.31 39 VAL B CA 1
ATOM 1241 C C . VAL B 1 39 ? -13.438 -4.453 0.977 1 98.31 39 VAL B C 1
ATOM 1243 O O . VAL B 1 39 ? -12.453 -3.992 0.39 1 98.31 39 VAL B O 1
ATOM 1246 N N . MET B 1 40 ? -13.445 -4.887 2.211 1 97.69 40 MET B N 1
ATOM 1247 C CA . MET B 1 40 ? -12.203 -4.863 2.973 1 97.69 40 MET B CA 1
ATOM 1248 C C . MET B 1 40 ? -11.688 -6.277 3.221 1 97.69 40 MET B C 1
ATOM 1250 O O . MET B 1 40 ? -12.477 -7.203 3.42 1 97.69 40 MET B O 1
ATOM 1254 N N . TYR B 1 41 ? -10.359 -6.434 3.227 1 97.88 41 TYR B N 1
ATOM 1255 C CA . TYR B 1 41 ? -9.742 -7.734 3.467 1 97.88 41 TYR B CA 1
ATOM 1256 C C . TYR B 1 41 ? -8.797 -7.676 4.656 1 97.88 41 TYR B C 1
ATOM 1258 O O . TYR B 1 41 ? -8.062 -6.695 4.832 1 97.88 41 TYR B O 1
ATOM 1266 N N . GLY B 1 42 ? -8.852 -8.656 5.523 1 96.44 42 GLY B N 1
ATOM 1267 C CA . GLY B 1 42 ? -7.906 -8.852 6.609 1 96.44 42 GLY B CA 1
ATOM 1268 C C . GLY B 1 42 ? -7.691 -10.32 6.949 1 96.44 42 GLY B C 1
ATOM 1269 O O . GLY B 1 42 ? -8.469 -11.18 6.531 1 96.44 42 GLY B O 1
ATOM 1270 N N . PRO B 1 43 ? -6.496 -10.516 7.633 1 94.3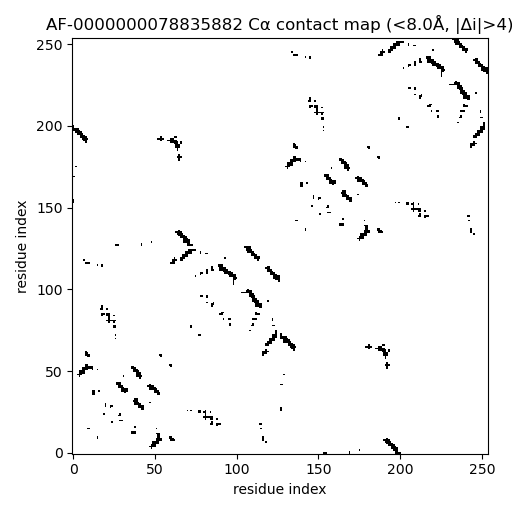8 43 PRO B N 1
ATOM 1271 C CA . PRO B 1 43 ? -6.359 -11.891 8.125 1 94.38 43 PRO B CA 1
ATOM 1272 C C . PRO B 1 43 ? -7.543 -12.328 8.984 1 94.38 43 PRO B C 1
ATOM 1274 O O . PRO B 1 43 ? -8.18 -11.492 9.641 1 94.38 43 PRO B O 1
ATOM 1277 N N . LYS B 1 44 ? -7.777 -13.617 8.938 1 88.88 44 LYS B N 1
ATOM 1278 C CA . LYS B 1 44 ? -8.898 -14.148 9.703 1 88.88 44 LYS B CA 1
ATOM 1279 C C . LYS B 1 44 ? -8.812 -13.727 11.172 1 88.88 44 LYS B C 1
ATOM 1281 O O . LYS B 1 44 ? -7.781 -13.93 11.82 1 88.88 44 LYS B O 1
ATOM 1286 N N . GLY B 1 45 ? -9.867 -13.141 11.648 1 87.38 45 GLY B N 1
ATOM 1287 C CA . GLY B 1 45 ? -9.984 -12.758 13.047 1 87.38 45 GLY B CA 1
ATOM 1288 C C . GLY B 1 45 ? -9.234 -11.484 13.383 1 87.38 45 GLY B C 1
ATOM 1289 O O . GLY B 1 45 ? -9.078 -11.133 14.555 1 87.38 45 GLY B O 1
ATOM 1290 N N . LYS B 1 46 ? -8.672 -10.773 12.422 1 91 46 LYS B N 1
ATOM 1291 C CA . LYS B 1 46 ? -7.914 -9.547 12.633 1 91 46 LYS B CA 1
ATOM 1292 C C . LYS B 1 46 ? -8.531 -8.383 11.867 1 91 46 LYS B C 1
ATOM 1294 O O . LYS B 1 46 ? -9.477 -8.562 11.102 1 91 46 LYS B O 1
ATOM 1299 N N . ASP B 1 47 ? -8.062 -7.227 12.141 1 88.88 47 ASP B N 1
ATOM 1300 C CA . ASP B 1 47 ? -8.555 -6.031 11.461 1 88.88 47 ASP B CA 1
ATOM 1301 C C . ASP B 1 47 ? -8.25 -6.09 9.969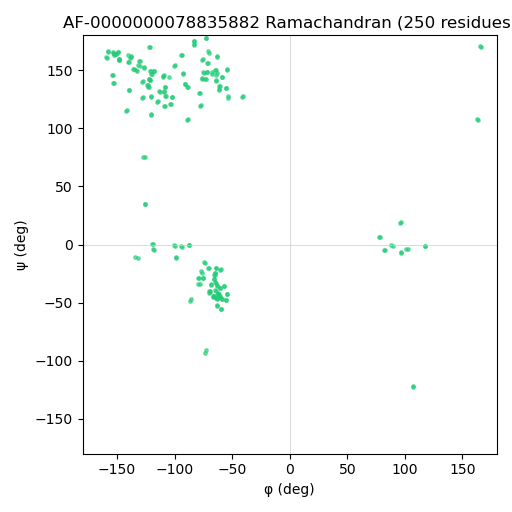 1 88.88 47 ASP B C 1
ATOM 1303 O O . ASP B 1 47 ? -7.203 -6.598 9.555 1 88.88 47 ASP B O 1
ATOM 1307 N N . ALA B 1 48 ? -9.172 -5.492 9.219 1 92.88 48 ALA B N 1
ATOM 1308 C CA . ALA B 1 48 ? -8.945 -5.371 7.781 1 92.88 48 ALA B CA 1
ATOM 1309 C C . ALA B 1 48 ? -7.785 -4.422 7.488 1 92.88 48 ALA B C 1
ATOM 1311 O O . ALA B 1 48 ? -7.637 -3.395 8.156 1 92.88 48 ALA B O 1
ATOM 1312 N N . ILE B 1 49 ? -7.047 -4.77 6.363 1 94.62 49 ILE B N 1
ATOM 1313 C CA . ILE B 1 49 ? -5.855 -3.973 6.098 1 94.62 49 ILE B CA 1
ATOM 1314 C C . ILE B 1 49 ? -5.832 -3.549 4.629 1 94.62 49 ILE B C 1
ATOM 1316 O O . ILE B 1 49 ? -4.973 -2.771 4.215 1 94.62 49 ILE B O 1
ATOM 1320 N N . LEU B 1 50 ? -6.648 -4.098 3.859 1 97.44 50 LEU B N 1
ATOM 1321 C CA . LEU B 1 50 ? -6.762 -3.736 2.451 1 97.44 50 LEU B CA 1
ATOM 1322 C C . LEU B 1 50 ? -8.211 -3.422 2.084 1 97.44 50 LEU B C 1
ATOM 1324 O O . LEU B 1 50 ? -9.109 -4.23 2.33 1 97.44 50 LEU B O 1
ATOM 1328 N N . GLY B 1 51 ? -8.375 -2.281 1.527 1 97.88 51 GLY B N 1
ATOM 1329 C CA . GLY B 1 51 ? -9.688 -1.896 1.022 1 97.88 51 GLY B CA 1
ATOM 1330 C C . GLY B 1 51 ? -9.734 -1.792 -0.49 1 97.88 51 GLY B C 1
ATOM 1331 O O . GLY B 1 51 ? -8.836 -1.215 -1.107 1 97.88 51 GLY B O 1
ATOM 1332 N N . ILE B 1 52 ? -10.734 -2.4 -1.057 1 98.62 52 ILE B N 1
ATOM 1333 C CA . ILE B 1 52 ? -11.047 -2.262 -2.475 1 98.62 52 ILE B CA 1
ATOM 1334 C C . ILE B 1 52 ? -12.227 -1.303 -2.652 1 98.62 52 ILE B C 1
ATOM 1336 O O . ILE B 1 52 ? -13.289 -1.493 -2.055 1 98.62 52 ILE B O 1
ATOM 1340 N N . CYS B 1 53 ? -12.023 -0.299 -3.482 1 98.12 53 CYS B N 1
ATOM 1341 C CA . CYS B 1 53 ? -13.031 0.747 -3.594 1 98.12 53 CYS B CA 1
ATOM 1342 C C . CYS B 1 53 ? -12.977 1.413 -4.965 1 98.12 53 CYS B C 1
ATOM 1344 O O . CYS B 1 53 ? -12.039 1.191 -5.73 1 98.12 53 CYS B O 1
ATOM 1346 N N . LYS B 1 54 ? -14.055 2.16 -5.266 1 97.81 54 LYS B N 1
ATOM 1347 C CA . LYS B 1 54 ? -13.977 3.07 -6.402 1 97.81 54 LYS B CA 1
ATOM 1348 C C . LYS B 1 54 ? -13.133 4.293 -6.074 1 97.81 54 LYS B C 1
ATOM 1350 O O . LYS B 1 54 ? -13.141 4.777 -4.938 1 97.81 54 LYS B O 1
ATOM 1355 N N . PRO B 1 55 ? -12.422 4.836 -7.141 1 98.19 55 PRO B N 1
ATOM 1356 C CA . PRO B 1 55 ? -11.672 6.059 -6.867 1 98.19 55 PRO B CA 1
ATOM 1357 C C . PRO B 1 55 ? -12.555 7.203 -6.375 1 98.19 55 PRO B C 1
ATOM 1359 O O . PRO B 1 55 ? -13.672 7.383 -6.875 1 98.19 55 PRO B O 1
ATOM 1362 N N . TYR B 1 56 ? -12.023 7.965 -5.492 1 95.44 56 TYR B N 1
ATOM 1363 C CA . TYR B 1 56 ? -12.773 9.039 -4.848 1 95.44 56 TYR B CA 1
ATOM 1364 C C . TYR B 1 56 ? -13.148 10.117 -5.852 1 95.44 56 TYR B C 1
ATOM 1366 O O . TYR B 1 56 ? -14.211 10.734 -5.738 1 95.44 56 TYR B O 1
ATOM 1374 N N . ASP B 1 57 ? -12.328 10.273 -6.855 1 96.81 57 ASP B N 1
ATOM 1375 C CA . ASP B 1 57 ? -12.516 11.391 -7.777 1 96.81 57 ASP B CA 1
ATOM 1376 C C . ASP B 1 57 ? -13.469 11.016 -8.906 1 96.81 57 ASP B C 1
ATOM 1378 O O . ASP B 1 57 ? -13.703 11.812 -9.82 1 96.81 57 ASP B O 1
ATOM 1382 N N . GLY B 1 58 ? -13.945 9.828 -8.883 1 97.12 58 GLY B N 1
ATOM 1383 C CA . GLY B 1 58 ? -14.945 9.383 -9.836 1 97.12 58 GLY B CA 1
ATOM 1384 C C . GLY B 1 58 ? -14.359 8.953 -11.172 1 97.12 58 GLY B C 1
ATOM 1385 O O . GLY B 1 58 ? -15.086 8.484 -12.055 1 97.12 58 GLY B O 1
ATOM 1386 N N . LYS B 1 59 ? -13.047 9.125 -11.344 1 98.25 59 LYS B N 1
ATOM 1387 C CA . LYS B 1 59 ? -12.391 8.703 -12.578 1 98.25 59 LYS B CA 1
ATOM 1388 C C . LYS B 1 59 ? -12.047 7.215 -12.539 1 98.25 59 LYS B C 1
ATOM 1390 O O . LYS B 1 59 ? -12.234 6.555 -11.516 1 98.25 59 LYS B O 1
ATOM 1395 N N . GLU B 1 60 ? -11.594 6.648 -13.648 1 98.44 60 GLU B N 1
ATOM 1396 C CA . GLU B 1 60 ? -11.297 5.223 -13.742 1 98.44 60 GLU B CA 1
ATOM 1397 C C . GLU B 1 60 ? -10.148 4.832 -12.812 1 98.44 60 GLU B C 1
ATOM 1399 O O . GLU B 1 60 ? -9.188 5.582 -12.656 1 98.44 60 GLU B O 1
ATOM 1404 N N . PRO B 1 61 ? -10.289 3.66 -12.203 1 98.69 61 PRO B N 1
ATOM 1405 C CA . PRO B 1 61 ? -9.148 3.156 -11.438 1 98.69 61 PRO B CA 1
ATOM 1406 C C . PRO B 1 61 ? -7.93 2.863 -12.32 1 98.69 61 PRO B C 1
ATOM 1408 O O . PRO B 1 61 ? -8.086 2.529 -13.5 1 98.69 61 PRO B O 1
ATOM 1411 N N . ARG B 1 62 ? -6.789 3.012 -11.719 1 98.44 62 ARG B N 1
ATOM 1412 C CA . ARG B 1 62 ? -5.555 2.715 -12.445 1 98.44 62 ARG B CA 1
ATOM 1413 C C . ARG B 1 62 ? -4.441 2.318 -11.484 1 98.44 62 ARG B C 1
ATOM 1415 O O . ARG B 1 62 ? -4.336 2.865 -10.383 1 98.44 62 ARG B O 1
ATOM 1422 N N . ALA B 1 63 ? -3.643 1.419 -12.008 1 98.62 63 ALA B N 1
ATOM 1423 C CA . ALA B 1 63 ? -2.463 1.025 -11.242 1 98.62 63 ALA B CA 1
ATOM 1424 C C . ALA B 1 63 ? -1.411 2.131 -11.25 1 98.62 63 ALA B C 1
ATOM 1426 O O . ALA B 1 63 ? -1.261 2.848 -12.242 1 98.62 63 ALA B O 1
ATOM 1427 N N . GLY B 1 64 ? -0.744 2.27 -10.078 1 98.62 64 GLY B N 1
ATOM 1428 C CA . GLY B 1 64 ? 0.462 3.082 -10.086 1 98.62 64 GLY B CA 1
ATOM 1429 C C . GLY B 1 64 ? 1.649 2.381 -10.719 1 98.62 64 GLY B C 1
ATOM 1430 O O . GLY B 1 64 ? 1.656 1.155 -10.852 1 98.62 64 GLY B O 1
ATOM 1431 N N . ASN B 1 65 ? 2.646 3.186 -11.148 1 98.75 65 ASN B N 1
ATOM 1432 C CA . ASN B 1 65 ? 3.893 2.609 -11.641 1 98.75 65 ASN B CA 1
ATOM 1433 C C . ASN B 1 65 ? 5.016 2.738 -10.617 1 98.75 65 ASN B C 1
ATOM 1435 O O . ASN B 1 65 ? 5.398 3.85 -10.242 1 98.75 65 ASN B O 1
ATOM 1439 N N . GLY B 1 66 ? 5.555 1.636 -10.227 1 98.5 66 GLY B N 1
ATOM 1440 C CA . GLY B 1 66 ? 6.484 1.577 -9.109 1 98.5 66 GLY B CA 1
ATOM 1441 C C . GLY B 1 66 ? 5.824 1.186 -7.801 1 98.5 66 GLY B C 1
ATOM 1442 O O . GLY B 1 66 ? 6.504 0.956 -6.797 1 98.5 66 GLY B O 1
ATOM 1443 N N . ASN B 1 67 ? 4.473 1.1 -7.805 1 98.81 67 ASN B N 1
ATOM 1444 C CA . ASN B 1 67 ? 3.699 0.746 -6.621 1 98.81 67 ASN B CA 1
ATOM 1445 C C . ASN B 1 67 ? 3.465 -0.76 -6.535 1 98.81 67 ASN B C 1
ATOM 1447 O O . ASN B 1 67 ? 3.191 -1.409 -7.547 1 98.81 67 ASN B O 1
ATOM 1451 N N . MET B 1 68 ? 3.607 -1.257 -5.359 1 98.62 68 MET B N 1
ATOM 1452 C CA . MET B 1 68 ? 3.375 -2.678 -5.113 1 98.62 68 MET B CA 1
ATOM 1453 C C . MET B 1 68 ? 2.953 -2.92 -3.67 1 98.62 68 MET B C 1
ATOM 1455 O O . MET B 1 68 ? 3.496 -2.307 -2.748 1 98.62 68 MET B O 1
ATOM 1459 N N . LEU B 1 69 ? 2.012 -3.779 -3.51 1 98.12 69 LEU B N 1
ATOM 1460 C CA . LEU B 1 69 ? 1.594 -4.262 -2.197 1 98.12 69 LEU B CA 1
ATOM 1461 C C . LEU B 1 69 ? 2.021 -5.707 -1.988 1 98.12 69 LEU B C 1
ATOM 1463 O O . LEU B 1 69 ? 1.778 -6.562 -2.844 1 98.12 69 LEU B O 1
ATOM 1467 N N . SER B 1 70 ? 2.623 -5.98 -0.851 1 97.56 70 SER B N 1
ATOM 1468 C CA . SER B 1 70 ? 3.117 -7.336 -0.635 1 97.56 70 SER B CA 1
ATOM 1469 C C . SER B 1 70 ? 2.477 -7.969 0.596 1 97.56 70 SER B C 1
ATOM 1471 O O . SER B 1 70 ? 2.213 -7.281 1.586 1 97.56 70 SER B O 1
ATOM 1473 N N . PHE B 1 71 ? 2.328 -9.242 0.549 1 97.19 71 PHE B N 1
ATOM 1474 C CA . PHE B 1 71 ? 1.786 -10.047 1.64 1 97.19 71 PHE B CA 1
ATOM 1475 C C . PHE B 1 71 ? 2.799 -11.086 2.104 1 97.19 71 PHE B C 1
ATOM 1477 O O . PHE B 1 71 ? 3.33 -11.852 1.292 1 97.19 71 PHE B O 1
ATOM 1484 N N . LEU B 1 72 ? 3.041 -11.062 3.414 1 96.25 72 LEU B N 1
ATOM 1485 C CA . LEU B 1 72 ? 3.902 -12.094 3.975 1 96.25 72 LEU B CA 1
ATOM 1486 C C . LEU B 1 72 ? 3.152 -13.414 4.109 1 96.25 72 LEU B C 1
ATOM 1488 O O . LEU B 1 72 ? 2.131 -13.484 4.797 1 96.25 72 LEU B O 1
ATOM 1492 N N . ALA B 1 73 ? 3.641 -14.438 3.453 1 97 73 ALA B N 1
ATOM 1493 C CA . ALA B 1 73 ? 3.027 -15.758 3.492 1 97 73 ALA B CA 1
ATOM 1494 C C . ALA B 1 73 ? 3.68 -16.641 4.559 1 97 73 ALA B C 1
ATOM 1496 O O . ALA B 1 73 ? 4.777 -16.328 5.031 1 97 73 ALA B O 1
ATOM 1497 N N . SER B 1 74 ? 2.984 -17.75 4.945 1 95.88 74 SER B N 1
ATOM 1498 C CA . SER B 1 74 ? 3.49 -18.656 5.969 1 95.88 74 SER B CA 1
ATOM 1499 C C . SER B 1 74 ? 4.16 -19.875 5.348 1 95.88 74 SER B C 1
ATOM 1501 O O . SER B 1 74 ? 4.797 -20.656 6.047 1 95.88 74 SER B O 1
ATOM 1503 N N . SER B 1 75 ? 4.012 -20.078 4.07 1 97.31 75 SER B N 1
ATOM 1504 C CA . SER B 1 75 ? 4.605 -21.234 3.395 1 97.31 75 SER B CA 1
ATOM 1505 C C . SER B 1 75 ? 4.727 -20.984 1.894 1 97.31 75 SER B C 1
ATOM 1507 O O . SER B 1 75 ? 4.043 -20.125 1.343 1 97.31 75 SER B O 1
ATOM 1509 N N . LYS B 1 76 ? 5.578 -21.766 1.262 1 98.12 76 LYS B N 1
ATOM 1510 C CA . LYS B 1 76 ? 5.719 -21.703 -0.191 1 98.12 76 LYS B CA 1
ATOM 1511 C C . LYS B 1 76 ? 4.43 -22.141 -0.884 1 98.12 76 LYS B C 1
ATOM 1513 O O . LYS B 1 76 ? 4.074 -21.609 -1.938 1 98.12 76 LYS B O 1
ATOM 1518 N N . GLU B 1 77 ? 3.742 -23.031 -0.268 1 98.25 77 GLU B N 1
ATOM 1519 C CA . GLU B 1 77 ? 2.492 -23.547 -0.827 1 98.25 77 GLU B CA 1
ATOM 1520 C C . GLU B 1 77 ? 1.438 -22.438 -0.905 1 98.25 77 GLU B C 1
ATOM 1522 O O . GLU B 1 77 ? 0.678 -22.375 -1.872 1 98.25 77 GLU B O 1
ATOM 1527 N N . GLN B 1 78 ? 1.375 -21.594 0.066 1 98 78 GLN B N 1
ATOM 1528 C CA . GLN B 1 78 ? 0.441 -20.469 0.042 1 98 78 GLN B CA 1
ATOM 1529 C C . GLN B 1 78 ? 0.737 -19.531 -1.125 1 98 78 GLN B C 1
ATOM 1531 O O . GLN B 1 78 ? -0.184 -19.031 -1.769 1 98 78 GLN B O 1
ATOM 1536 N N . ILE B 1 79 ? 1.997 -19.297 -1.307 1 98.56 79 ILE B N 1
ATOM 1537 C CA . ILE B 1 79 ? 2.426 -18.391 -2.367 1 98.56 79 ILE B CA 1
ATOM 1538 C C . ILE B 1 79 ? 2.041 -18.969 -3.727 1 98.56 79 ILE B C 1
ATOM 1540 O O . ILE B 1 79 ? 1.488 -18.266 -4.574 1 98.56 79 ILE B O 1
ATOM 1544 N N . GLN B 1 80 ? 2.324 -20.25 -3.893 1 98.88 80 GLN B N 1
ATOM 1545 C CA . GLN B 1 80 ? 1.976 -20.922 -5.137 1 98.88 80 GLN B CA 1
ATOM 1546 C C . GLN B 1 80 ? 0.466 -20.922 -5.363 1 98.88 80 GLN B C 1
ATOM 1548 O O . GLN B 1 80 ? 0.003 -20.656 -6.477 1 98.88 80 GLN B O 1
ATOM 1553 N N . ALA B 1 81 ? -0.268 -21.156 -4.336 1 98.88 81 ALA B N 1
ATOM 1554 C CA . ALA B 1 81 ? -1.726 -21.188 -4.43 1 98.88 81 ALA B CA 1
ATOM 1555 C C . ALA B 1 81 ? -2.277 -19.812 -4.773 1 98.88 81 ALA B C 1
ATOM 1557 O O . ALA B 1 81 ? -3.193 -19.688 -5.59 1 98.88 81 ALA B O 1
ATOM 1558 N N . ALA B 1 82 ? -1.777 -18.797 -4.141 1 98.81 82 ALA B N 1
ATOM 1559 C CA . ALA B 1 82 ? -2.23 -17.438 -4.402 1 98.81 82 ALA B CA 1
ATOM 1560 C C . ALA B 1 82 ? -1.933 -17.031 -5.84 1 98.81 82 ALA B C 1
ATOM 1562 O O . ALA B 1 82 ? -2.779 -16.422 -6.508 1 98.81 82 ALA B O 1
ATOM 1563 N N . HIS B 1 83 ? -0.755 -17.297 -6.266 1 98.94 83 HIS B N 1
ATOM 1564 C CA . HIS B 1 83 ? -0.367 -16.984 -7.633 1 98.94 83 HIS B CA 1
ATOM 1565 C C . HIS B 1 83 ? -1.269 -17.688 -8.641 1 98.94 83 HIS B C 1
ATOM 1567 O O . HIS B 1 83 ? -1.751 -17.062 -9.594 1 98.94 83 HIS B O 1
ATOM 1573 N N . ALA B 1 84 ? -1.5 -18.953 -8.445 1 98.94 84 ALA B N 1
ATOM 1574 C CA . ALA B 1 84 ? -2.369 -19.719 -9.328 1 98.94 84 ALA B CA 1
ATOM 1575 C C . ALA B 1 84 ? -3.789 -19.156 -9.328 1 98.94 84 ALA B C 1
ATOM 1577 O O . ALA B 1 84 ? -4.414 -19.047 -10.383 1 98.94 84 ALA B O 1
ATOM 1578 N N . ALA B 1 85 ? -4.305 -18.859 -8.188 1 98.88 85 ALA B N 1
ATOM 1579 C CA . ALA B 1 85 ? -5.645 -18.297 -8.07 1 98.88 85 ALA B CA 1
ATOM 1580 C C . ALA B 1 85 ? -5.738 -16.953 -8.805 1 98.88 85 ALA B C 1
ATOM 1582 O O . ALA B 1 85 ? -6.73 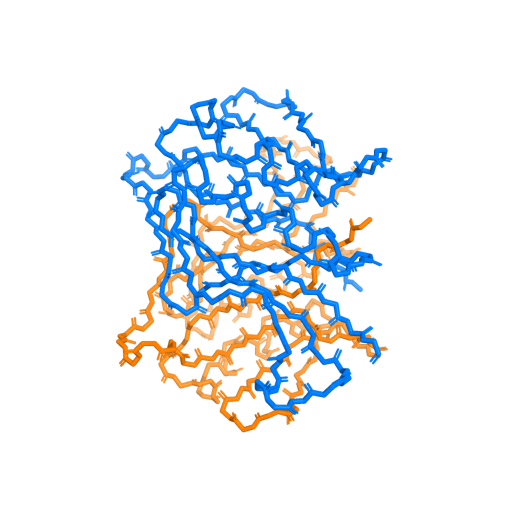-16.688 -9.484 1 98.88 85 ALA B O 1
ATOM 1583 N N . ALA B 1 86 ? -4.734 -16.125 -8.617 1 98.81 86 ALA B N 1
ATOM 1584 C CA . ALA B 1 86 ? -4.707 -14.828 -9.289 1 98.81 86 ALA B CA 1
ATOM 1585 C C . ALA B 1 86 ? -4.828 -14.992 -10.805 1 98.81 86 ALA B C 1
ATOM 1587 O O . ALA B 1 86 ? -5.648 -14.328 -11.445 1 98.81 86 ALA B O 1
ATOM 1588 N N . LEU B 1 87 ? -4.051 -15.891 -11.344 1 98.81 87 LEU B N 1
ATOM 1589 C CA . LEU B 1 87 ? -4.035 -16.094 -12.789 1 98.81 87 LEU B CA 1
ATOM 1590 C C . LEU B 1 87 ? -5.355 -16.703 -13.266 1 98.81 87 LEU B C 1
ATOM 1592 O O . LEU B 1 87 ? -5.824 -16.375 -14.359 1 98.81 87 LEU B O 1
ATOM 1596 N N . ALA B 1 88 ? -5.902 -17.5 -12.484 1 98.81 88 ALA B N 1
ATOM 1597 C CA . ALA B 1 88 ? -7.137 -18.188 -12.844 1 98.81 88 ALA B CA 1
ATOM 1598 C C . ALA B 1 88 ? -8.336 -17.234 -12.781 1 98.81 88 ALA B C 1
ATOM 1600 O O . ALA B 1 88 ? -9.406 -17.547 -13.305 1 98.81 88 ALA B O 1
ATOM 1601 N N . ASN B 1 89 ? -8.18 -16.125 -12.172 1 98.69 89 ASN B N 1
ATOM 1602 C CA . ASN B 1 89 ? -9.328 -15.266 -11.906 1 98.69 89 ASN B CA 1
ATOM 1603 C C . ASN B 1 89 ? -9.109 -13.852 -12.438 1 98.69 89 ASN B C 1
ATOM 1605 O O . ASN B 1 89 ? -9.5 -12.875 -11.797 1 98.69 89 ASN B O 1
ATOM 1609 N N . GLY B 1 90 ? -8.453 -13.758 -13.508 1 98.38 90 GLY B N 1
ATOM 1610 C CA . GLY B 1 90 ? -8.422 -12.516 -14.266 1 98.38 90 GLY B CA 1
ATOM 1611 C C . GLY B 1 90 ? -7.148 -11.719 -14.055 1 98.38 90 GLY B C 1
ATOM 1612 O O . GLY B 1 90 ? -6.949 -10.68 -14.68 1 98.38 90 GLY B O 1
ATOM 1613 N N . GLY B 1 91 ? -6.27 -12.195 -13.172 1 98.75 91 GLY B N 1
ATOM 1614 C CA . GLY B 1 91 ? -4.984 -11.539 -12.992 1 98.75 91 GLY B CA 1
ATOM 1615 C C . GLY B 1 91 ? -3.949 -11.969 -14.016 1 98.75 91 GLY B C 1
ATOM 1616 O O . GLY B 1 91 ? -4.238 -12.789 -14.891 1 98.75 91 GLY B O 1
ATOM 1617 N N . THR B 1 92 ? -2.793 -11.297 -13.938 1 98.75 92 THR B N 1
ATOM 1618 C CA . THR B 1 92 ? -1.695 -11.633 -14.844 1 98.75 92 THR B CA 1
ATOM 1619 C C . THR B 1 92 ? -0.417 -11.914 -14.055 1 98.75 92 THR B C 1
ATOM 1621 O O . THR B 1 92 ? -0.228 -11.391 -12.961 1 98.75 92 THR B O 1
ATOM 1624 N N . CYS B 1 93 ? 0.45 -12.766 -14.641 1 98.75 93 CYS B N 1
ATOM 1625 C CA . CYS B 1 93 ? 1.725 -13.109 -14.023 1 98.75 93 CYS B CA 1
ATOM 1626 C C . CYS B 1 93 ? 2.74 -11.992 -14.211 1 98.75 93 CYS B C 1
ATOM 1628 O O . CYS B 1 93 ? 2.936 -11.5 -15.32 1 98.75 93 CYS B O 1
ATOM 1630 N N . GLU B 1 94 ? 3.352 -11.609 -13.148 1 98.31 94 GLU B N 1
ATOM 1631 C CA . GLU B 1 94 ? 4.438 -10.641 -13.18 1 98.31 94 GLU B CA 1
ATOM 1632 C C . GLU B 1 94 ? 5.738 -11.242 -12.656 1 98.31 94 GLU B C 1
ATOM 1634 O O . GLU B 1 94 ? 6.734 -10.539 -12.484 1 98.31 94 GLU B O 1
ATOM 1639 N N . GLY B 1 95 ? 5.77 -12.477 -12.266 1 98.44 95 GLY B N 1
ATOM 1640 C CA . GLY B 1 95 ? 6.867 -13.266 -11.734 1 98.44 95 GLY B CA 1
ATOM 1641 C C . GLY B 1 95 ? 6.406 -14.523 -11.023 1 98.44 95 GLY B C 1
ATOM 1642 O O . GLY B 1 95 ? 5.781 -14.453 -9.961 1 98.44 95 GLY B O 1
ATOM 1643 N N . PRO B 1 96 ? 6.645 -15.719 -11.664 1 98.69 96 PRO B N 1
ATOM 1644 C CA . PRO B 1 96 ? 6.156 -16.969 -11.07 1 98.69 96 PRO B CA 1
ATOM 1645 C C . PRO B 1 96 ? 6.801 -17.266 -9.719 1 98.69 96 PRO B C 1
ATOM 1647 O O . PRO B 1 96 ? 7.828 -16.672 -9.375 1 98.69 96 PRO B O 1
ATOM 1650 N N . PRO B 1 97 ? 6.176 -18.141 -8.922 1 98.75 97 PRO B N 1
ATOM 1651 C CA . PRO B 1 97 ? 6.762 -18.516 -7.629 1 98.75 97 PRO B CA 1
ATOM 1652 C C . PRO B 1 97 ? 8.188 -19.047 -7.758 1 98.75 97 PRO B C 1
ATOM 1654 O O . PRO B 1 97 ? 8.469 -19.859 -8.641 1 98.75 97 PRO B O 1
ATOM 1657 N N . GLY B 1 98 ? 9 -18.547 -6.879 1 98.69 98 GLY B N 1
ATOM 1658 C CA . GLY B 1 98 ? 10.391 -18.969 -6.875 1 98.69 98 GLY B CA 1
ATOM 1659 C C . GLY B 1 98 ? 11.289 -18.078 -6.043 1 98.69 98 GLY B C 1
ATOM 1660 O O . GLY B 1 98 ? 10.859 -17.031 -5.566 1 98.69 98 GLY B O 1
ATOM 1661 N N . TYR B 1 99 ? 12.5 -18.531 -5.852 1 98.38 99 TYR B N 1
ATOM 1662 C CA . TYR B 1 99 ? 13.469 -17.734 -5.102 1 98.38 99 TYR B CA 1
ATOM 1663 C C . TYR B 1 99 ? 13.938 -16.531 -5.91 1 98.38 99 TYR B C 1
ATOM 1665 O O . TYR B 1 99 ? 13.945 -16.562 -7.141 1 98.38 99 TYR B O 1
ATOM 1673 N N . ARG B 1 100 ? 14.219 -15.57 -5.234 1 97.12 100 ARG B N 1
ATOM 1674 C CA . ARG B 1 100 ? 14.906 -14.406 -5.785 1 97.12 100 ARG B CA 1
ATOM 1675 C C . ARG B 1 100 ? 16.219 -14.156 -5.066 1 97.12 100 ARG B C 1
ATOM 1677 O O . ARG B 1 100 ? 16.234 -13.789 -3.889 1 97.12 100 ARG B O 1
ATOM 1684 N N . PRO B 1 101 ? 17.391 -14.312 -5.668 1 96.25 101 PRO B N 1
ATOM 1685 C CA . PRO B 1 101 ? 17.562 -14.641 -7.082 1 96.25 101 PRO B CA 1
ATOM 1686 C C . PRO B 1 101 ? 17.141 -16.078 -7.414 1 96.25 101 PRO B C 1
ATOM 1688 O O . PRO B 1 101 ? 17.047 -16.906 -6.516 1 96.25 101 PRO B O 1
ATOM 1691 N N . SER B 1 102 ? 16.984 -16.312 -8.742 1 96 102 SER B N 1
ATOM 1692 C CA . SER B 1 102 ? 16.328 -17.531 -9.188 1 96 102 SER B CA 1
ATOM 1693 C C . SER B 1 102 ? 17.188 -18.766 -8.93 1 96 102 SER B C 1
ATOM 1695 O O . SER B 1 102 ? 16.672 -19.891 -8.891 1 96 102 SER B O 1
ATOM 1697 N N . ASP B 1 103 ? 18.422 -18.641 -8.758 1 96.31 103 ASP B N 1
ATOM 1698 C CA . ASP B 1 103 ? 19.312 -19.781 -8.555 1 96.31 103 ASP B CA 1
ATOM 1699 C C . ASP B 1 103 ? 19.516 -20.062 -7.066 1 96.31 103 ASP B C 1
ATOM 1701 O O . ASP B 1 103 ? 20.234 -21 -6.695 1 96.31 103 ASP B O 1
ATOM 1705 N N . ALA B 1 104 ? 18.906 -19.234 -6.27 1 96.75 104 ALA B N 1
ATOM 1706 C CA . ALA B 1 104 ? 19 -19.453 -4.828 1 96.75 104 ALA B CA 1
ATOM 1707 C C . ALA B 1 104 ? 18.203 -20.672 -4.398 1 96.75 104 ALA B C 1
ATOM 1709 O O . ALA B 1 104 ? 17.297 -21.125 -5.117 1 96.75 104 ALA B O 1
ATOM 1710 N N . THR B 1 105 ? 18.609 -21.266 -3.229 1 95.94 105 THR B N 1
ATOM 1711 C CA . THR B 1 105 ? 17.891 -22.406 -2.689 1 95.94 105 THR B CA 1
ATOM 1712 C C . THR B 1 105 ? 17.297 -22.094 -1.317 1 95.94 105 THR B C 1
ATOM 1714 O O . THR B 1 105 ? 16.688 -22.953 -0.68 1 95.94 105 THR B O 1
ATOM 1717 N N . SER B 1 106 ? 17.594 -20.922 -0.785 1 96.44 106 SER B N 1
ATOM 1718 C CA . SER B 1 106 ? 17.062 -20.391 0.467 1 96.44 106 SER B CA 1
ATOM 1719 C C . SER B 1 106 ? 16.969 -18.875 0.435 1 96.44 106 SER B C 1
ATOM 1721 O O . SER B 1 106 ? 17.469 -18.234 -0.497 1 96.44 106 SER B O 1
ATOM 1723 N N . GLY B 1 107 ? 16.172 -18.344 1.475 1 96.94 107 GLY B N 1
ATOM 1724 C CA . GLY B 1 107 ? 16.078 -16.891 1.567 1 96.94 107 GLY B CA 1
ATOM 1725 C C . GLY B 1 107 ? 14.734 -16.359 1.127 1 96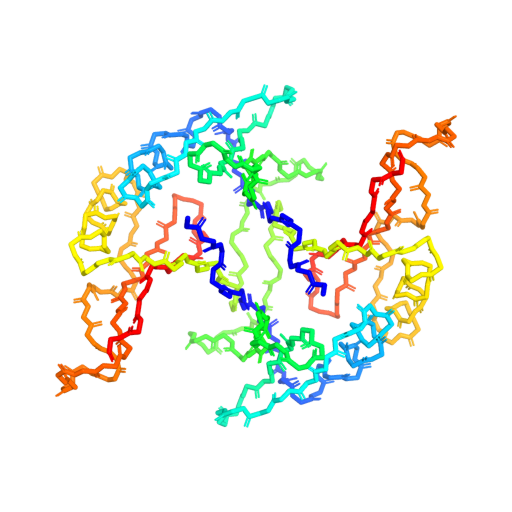.94 107 GLY B C 1
ATOM 1726 O O . GLY B 1 107 ? 13.688 -16.781 1.628 1 96.94 107 GLY B O 1
ATOM 1727 N N . PHE B 1 108 ? 14.828 -15.5 0.137 1 97.38 108 PHE B N 1
ATOM 1728 C CA . PHE B 1 108 ? 13.648 -14.766 -0.305 1 97.38 108 PHE B CA 1
ATOM 1729 C C . PHE B 1 108 ? 12.906 -15.539 -1.386 1 97.38 108 PHE B C 1
ATOM 1731 O O . PHE B 1 108 ? 13.375 -15.648 -2.518 1 97.38 108 PHE B O 1
ATOM 1738 N N . TYR B 1 109 ? 11.766 -16.094 -1.045 1 98.56 109 TYR B N 1
ATOM 1739 C CA . TYR B 1 109 ? 10.859 -16.797 -1.948 1 98.56 109 TYR B CA 1
ATOM 1740 C C . TYR B 1 109 ? 9.609 -15.969 -2.219 1 98.56 109 TYR B C 1
ATOM 1742 O O . TYR B 1 109 ? 8.938 -15.516 -1.285 1 98.56 109 TYR B O 1
ATOM 1750 N N . ALA B 1 110 ? 9.273 -15.758 -3.588 1 98.69 110 ALA B N 1
ATOM 1751 C CA . ALA B 1 110 ? 8.188 -14.82 -3.852 1 98.69 110 ALA B CA 1
ATOM 1752 C C . ALA B 1 110 ? 7.48 -15.148 -5.164 1 98.69 110 ALA B C 1
ATOM 1754 O O . ALA B 1 110 ? 7.988 -15.93 -5.969 1 98.69 110 ALA B O 1
ATOM 1755 N N . ALA B 1 111 ? 6.352 -14.617 -5.34 1 98.81 111 ALA B N 1
ATOM 1756 C CA . ALA B 1 111 ? 5.621 -14.508 -6.602 1 98.81 111 ALA B CA 1
ATOM 1757 C C . ALA B 1 111 ? 5.012 -13.125 -6.77 1 98.81 111 ALA B C 1
ATOM 1759 O O . ALA B 1 111 ? 4.656 -12.469 -5.785 1 98.81 111 ALA B O 1
ATOM 1760 N N . TYR B 1 112 ? 4.871 -12.727 -7.98 1 98.81 112 TYR B N 1
ATOM 1761 C CA . TYR B 1 112 ? 4.344 -11.422 -8.344 1 98.81 112 TYR B CA 1
ATOM 1762 C C . TYR B 1 112 ? 3.213 -11.547 -9.352 1 98.81 112 TYR B C 1
ATOM 1764 O O . TYR B 1 112 ? 3.291 -12.359 -10.281 1 98.81 112 TYR B O 1
ATOM 1772 N N . PHE B 1 113 ? 2.193 -10.758 -9.195 1 98.81 113 PHE B N 1
ATOM 1773 C CA . PHE B 1 113 ? 1.039 -10.797 -10.086 1 98.81 113 PHE B CA 1
ATOM 1774 C C . PHE B 1 113 ? 0.272 -9.484 -10.031 1 98.81 113 PHE B C 1
ATOM 1776 O O . PHE B 1 113 ? 0.552 -8.625 -9.195 1 98.81 113 PHE B O 1
ATOM 1783 N N . ARG B 1 114 ? -0.625 -9.273 -11 1 98.81 114 ARG B N 1
ATOM 1784 C CA . ARG B 1 114 ? -1.429 -8.062 -11.078 1 98.81 114 ARG B CA 1
ATOM 1785 C C . ARG B 1 114 ? -2.918 -8.383 -11.031 1 98.81 114 ARG B C 1
ATOM 1787 O O . ARG B 1 114 ? -3.361 -9.375 -11.609 1 98.81 114 ARG B O 1
ATOM 1794 N N . ASP B 1 115 ? -3.668 -7.543 -10.344 1 98.75 115 ASP B N 1
ATOM 1795 C CA . ASP B 1 115 ? -5.121 -7.66 -10.398 1 98.75 115 ASP B CA 1
ATOM 1796 C C . ASP B 1 115 ? -5.656 -7.195 -11.75 1 98.75 115 ASP B C 1
ATOM 1798 O O . ASP B 1 115 ? -4.891 -6.738 -12.609 1 98.75 115 ASP B O 1
ATOM 1802 N N . PRO B 1 116 ? -6.945 -7.277 -11.984 1 98.25 116 PRO B N 1
ATOM 1803 C CA . PRO B 1 116 ? -7.496 -6.973 -13.312 1 98.25 116 PRO B CA 1
ATOM 1804 C C . PRO B 1 116 ? -7.312 -5.512 -13.703 1 98.25 116 PRO B C 1
ATOM 1806 O O . PRO B 1 116 ? -7.301 -5.188 -14.898 1 98.25 116 PRO B O 1
ATOM 1809 N N . VAL B 1 117 ? -7.211 -4.547 -12.766 1 98.44 117 VAL B N 1
ATOM 1810 C CA . VAL B 1 117 ? -6.98 -3.129 -13.016 1 98.44 117 VAL B CA 1
ATOM 1811 C C . VAL B 1 117 ? -5.516 -2.904 -13.398 1 98.44 117 VAL B C 1
ATOM 1813 O O . VAL B 1 117 ? -5.188 -1.921 -14.062 1 98.44 117 VAL B O 1
ATOM 1816 N N . GLY B 1 118 ? -4.645 -3.783 -12.883 1 98.5 118 GLY B N 1
ATOM 1817 C CA . GLY B 1 118 ? -3.223 -3.666 -13.164 1 98.5 118 GLY B CA 1
ATOM 1818 C C . GLY B 1 118 ? -2.389 -3.412 -11.922 1 98.5 118 GLY B C 1
ATOM 1819 O O . GLY B 1 118 ? -1.167 -3.268 -12.008 1 98.5 118 GLY B O 1
ATOM 1820 N N . ASN B 1 119 ? -2.98 -3.303 -10.766 1 98.75 119 ASN B N 1
ATOM 1821 C CA . ASN B 1 119 ? -2.219 -3.137 -9.531 1 98.75 119 ASN B CA 1
ATOM 1822 C C . ASN B 1 119 ? -1.298 -4.328 -9.273 1 98.75 119 ASN B C 1
ATOM 1824 O O . ASN B 1 119 ? -1.725 -5.477 -9.367 1 98.75 119 ASN B O 1
ATOM 1828 N N . LYS B 1 120 ? -0.094 -4.035 -8.938 1 98.75 120 LYS B N 1
ATOM 1829 C CA . LYS B 1 120 ? 0.892 -5.09 -8.711 1 98.75 120 LYS B CA 1
ATOM 1830 C C . LYS B 1 120 ? 0.875 -5.559 -7.258 1 98.75 120 LYS B C 1
ATOM 1832 O O . LYS B 1 120 ? 0.841 -4.738 -6.336 1 98.75 120 LYS B O 1
ATOM 1837 N N . LEU B 1 121 ? 0.912 -6.828 -7.07 1 98.75 121 LEU B N 1
ATOM 1838 C CA . LEU B 1 121 ? 0.941 -7.473 -5.766 1 98.75 121 LEU B CA 1
ATOM 1839 C C . LEU B 1 121 ? 2.057 -8.508 -5.695 1 98.75 121 LEU B C 1
ATOM 1841 O O . LEU B 1 121 ? 2.525 -8.992 -6.727 1 98.75 121 LEU B O 1
ATOM 1845 N N . CYS B 1 122 ? 2.412 -8.758 -4.484 1 98.62 122 CYS B N 1
ATOM 1846 C CA . CYS B 1 122 ? 3.461 -9.734 -4.215 1 98.62 122 CYS B CA 1
ATOM 1847 C C . CYS B 1 122 ? 3.105 -10.594 -3.006 1 98.62 122 CYS B C 1
ATOM 1849 O O . CYS B 1 122 ? 2.568 -10.086 -2.018 1 98.62 122 CYS B O 1
ATOM 1851 N N . ALA B 1 123 ? 3.256 -11.875 -3.117 1 98.5 123 ALA B N 1
ATOM 1852 C CA . ALA B 1 123 ? 3.32 -12.766 -1.962 1 98.5 123 ALA B CA 1
ATOM 1853 C C . ALA B 1 123 ? 4.734 -13.305 -1.759 1 98.5 123 ALA B C 1
ATOM 1855 O O . ALA B 1 123 ? 5.391 -13.719 -2.717 1 98.5 123 ALA B O 1
ATOM 1856 N N . PHE B 1 124 ? 5.172 -13.281 -0.484 1 98.31 124 PHE B N 1
ATOM 1857 C CA . PHE B 1 124 ? 6.562 -13.664 -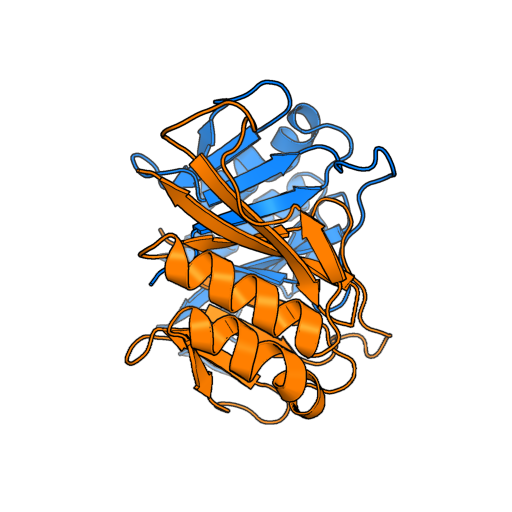0.286 1 98.31 124 PHE B CA 1
ATOM 1858 C C . PHE B 1 124 ? 6.766 -14.281 1.096 1 98.31 124 PHE B C 1
ATOM 1860 O O . PHE B 1 124 ? 5.887 -14.18 1.957 1 98.31 124 PHE B O 1
ATOM 1867 N N . LEU B 1 125 ? 7.895 -14.969 1.284 1 97.31 125 LEU B N 1
ATOM 1868 C CA . LEU B 1 125 ? 8.375 -15.375 2.6 1 97.31 125 LEU B CA 1
ATOM 1869 C C . LEU B 1 125 ? 9.906 -15.414 2.629 1 97.31 125 LEU B C 1
ATOM 1871 O O . LEU B 1 125 ? 10.547 -15.383 1.578 1 97.31 125 LEU B O 1
ATOM 1875 N N . MET B 1 126 ? 10.391 -15.328 3.824 1 94.75 126 MET B N 1
ATOM 1876 C CA . MET B 1 126 ? 11.82 -15.5 4.07 1 94.75 126 MET B CA 1
ATOM 1877 C C . MET B 1 126 ? 12.086 -16.828 4.785 1 94.75 126 MET B C 1
ATOM 1879 O O . MET B 1 126 ? 11.492 -17.094 5.828 1 94.75 126 MET B O 1
ATOM 1883 N N . ASP B 1 127 ? 12.859 -17.781 4.215 1 91.69 127 ASP B N 1
ATOM 1884 C CA . ASP B 1 127 ? 13.164 -19.016 4.926 1 91.69 127 ASP B CA 1
ATOM 1885 C C . ASP B 1 127 ? 14.656 -19.109 5.262 1 91.69 127 ASP B C 1
ATOM 1887 O O . ASP B 1 127 ? 15.469 -18.375 4.703 1 91.69 127 ASP B O 1
#

Radius of gyration: 17.48 Å; Cα contacts (8 Å, |Δi|>4): 669; chains: 2; bounding box: 42×46×37 Å

Organism: Phenylobacterium zucineum (strain HLK1) (NCBI:txid450851)

Secondary structure (DSSP, 8-state):
--EEEEEEE-S-HHHHHHHHHHHHHTTTEEEE--STT-EEEEETTS---EEEE--TTSSPPBPPBS-EEEEE-SSHHHHHHHHHHHHHTT-EEEEEEEESSTT-SSSEEEEEEE-TT--EEEEEEE-/--EEEEEEE-S-HHHHHHHHHHHHHTTTEEEE--STT-EEEEETTS---EEEE--TTSSPPB--BS-EEEEE-SSHHHHHHHHHHHHHTT-EEEEEEEESSTT-SSSEEEEEEE-TT--EEEEEEE-

Sequence (254 aa):
MTLGYVTLGAHDPEEATKFFDPTLGALGYEASRPFPGWVMYGPKGKDAILGICKPYDGKEPRAGNGNMLSFLASSKEQIQAAHAAALANGGTCEGPPGYRPSDATSGFYAAYFRDPVGNKLCAFLMDMTLGYVTLGAHDPEEATKFFDPTLGALGYEASRPFPGWVMYGPKGKDAILGICKPYDGKEPRAGNGNMLSFLASSKEQIQAAHAAALANGGTCEGPPGYRPSDATSGFYAAYFRDPVGNKLCAFLMD

Solvent-accessible surface area (backbone atoms only — not comparable to full-atom values): 12550 Å² total; per-residue (Å²): 104,53,77,46,41,34,34,39,30,27,89,44,29,73,67,47,40,65,29,48,49,54,19,39,37,43,61,50,33,41,80,44,65,92,46,89,71,38,35,29,31,16,25,73,97,50,73,62,37,38,34,31,21,53,21,87,84,71,52,77,39,35,42,30,32,33,35,36,45,29,34,44,43,94,46,72,65,34,35,46,45,18,52,52,33,25,48,74,36,60,22,43,83,70,38,73,70,43,38,62,58,76,87,47,90,70,36,44,34,33,28,29,31,22,48,77,68,48,41,39,38,33,34,30,40,77,98,104,51,79,47,41,34,34,40,30,27,88,43,30,73,67,46,40,65,29,47,48,55,20,39,37,44,63,48,34,40,78,45,66,94,46,90,72,37,36,29,31,15,25,72,98,50,72,61,37,38,34,31,22,54,20,88,84,69,54,77,39,35,41,30,32,35,35,34,45,30,37,45,42,94,45,70,65,33,37,46,46,17,53,52,34,26,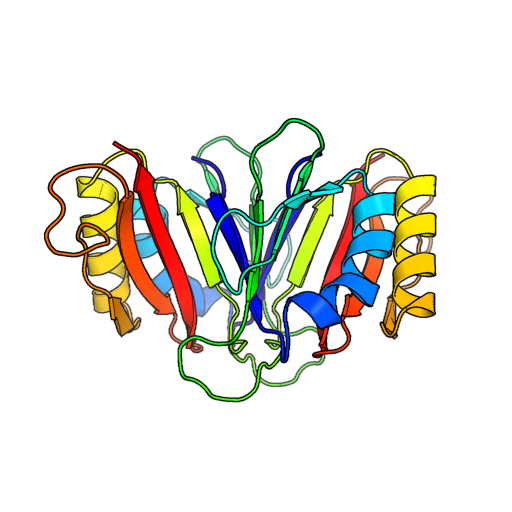48,73,37,62,21,44,83,70,38,74,71,42,37,62,58,75,86,46,92,70,37,42,34,34,27,29,32,23,47,77,68,48,41,38,36,34,33,32,40,77,98

InterPro domains:
  IPR004360 Glyoxalase/fosfomycin resistance/dioxygenase domain [PF00903] (3-122)
  IPR029068 Glyoxalase/Bleomycin resistance protein/Dihydroxybiphenyl dioxygenase [G3DSA:3.10.180.10] (1-126)
  IPR029068 Glyoxalase/Bleomycin resistance protein/Dihydroxybiphenyl dioxygenase [SSF54593] (1-124)
  IPR037523 Vicinal oxygen chelate (VOC), core domain [PS51819] (2-126)

Nearest PDB structures (foldseek):
  4qb5-assembly1_A  TM=9.189E-01  e=1.132E-13  Rhodoferax ferrireducens T118
  4qb5-assembly1_C  TM=9.065E-01  e=2.421E-13  Rhodoferax ferrireducens T118
  4qb5-assembly2_B  TM=8.870E-01  e=7.568E-13  Rhodoferax ferrireducens T118
  4z04-assembly1_A-2  TM=8.786E-01  e=1.015E-11  Brucella abortus 2308
  3rri-assembly1_A  TM=6.849E-01  e=5.676E-06  Alicyclobacillus acidocaldarius subsp. acidocaldarius DSM 446

pLDDT: mean 96.61, std 5.19, range [51.91, 98.94]

Foldseek 3Di:
DDQAAEEFEDPAQVLLCLQCVQLVVLQQKDWDDPDPQKIFIDHPPDDTHYIYGHDPVNDHTAADDPDEAEDEGPDLSSQQRNQVSNVVRQKAFPAHWADVVRPDPFFKTKGWIAGNRGYIYMYIYHD/DDQAAEEFEDPAQVLLCLQCVQLVVLQQKDWDDPDPQKIFIDHPPDDTHYIYGHDPVNDHTAADDPDEAEDEGPDLSSQQRNQVSNVVRQKAFPAHWADVVRPDPFFKTKGWIAGNRGYIYMYIYHD